Protein AF-0000000068548530 (afdb_homodimer)

Secondary structure (DSSP, 8-state):
-HHHHHHHHHHHHHHHHTTEE-S---GGGEEEEE--STTS-SEEEEE---TT-EETTT-TT-GGG-SS-TT--SS---TTS-TT---HHHHHHHHHHHHHHHHSS--/-HHHHHHHHHHHHHHHHTTEE-S---GGGEEEEE--STTS-SEEEEE---TT-EETTT-TT-GGG-SS-TT--SS---TTS-TT---HHHHHHHHHHHHHHHHS---

pLDDT: mean 76.36, std 19.26, range [35.62, 97.12]

Organism: Arachis hypogaea (NCBI:txid3818)

Structure (mmCIF, N/CA/C/O backbone):
data_AF-0000000068548530-model_v1
#
loop_
_entity.id
_entity.type
_entity.pdbx_description
1 polymer 'Protein kinase domain-containing protein'
#
loop_
_atom_site.group_PDB
_atom_site.id
_atom_site.type_symbol
_atom_site.label_atom_id
_atom_site.label_alt_id
_atom_site.label_comp_id
_atom_site.label_asym_id
_atom_site.label_entity_id
_atom_site.label_seq_id
_atom_site.pdbx_PDB_ins_code
_atom_site.Cartn_x
_atom_site.Cartn_y
_atom_site.Cartn_z
_atom_site.occupancy
_atom_site.B_iso_or_equiv
_atom_site.auth_seq_id
_atom_site.auth_comp_id
_atom_site.auth_asym_id
_atom_site.auth_atom_id
_atom_site.pdbx_PDB_model_num
ATOM 1 N N . MET A 1 1 ? 14.148 4.703 1.058 1 56.44 1 MET A N 1
ATOM 2 C CA . MET A 1 1 ? 12.766 4.523 0.609 1 56.44 1 MET A CA 1
ATOM 3 C C . MET A 1 1 ? 11.828 4.312 1.795 1 56.44 1 MET A C 1
ATOM 5 O O . MET A 1 1 ? 10.75 4.895 1.846 1 56.44 1 MET A O 1
ATOM 9 N N . SER A 1 2 ? 12.484 3.873 2.826 1 79.31 2 SER A N 1
ATOM 10 C CA . SER A 1 2 ? 11.703 3.467 3.986 1 79.31 2 SER A CA 1
ATOM 11 C C . SER A 1 2 ? 11.305 4.668 4.836 1 79.31 2 SER A C 1
ATOM 13 O O . SER A 1 2 ? 10.18 4.738 5.34 1 79.31 2 SER A O 1
ATOM 15 N N . ILE A 1 3 ? 12.141 5.812 4.555 1 85.75 3 ILE A N 1
ATOM 16 C CA . ILE A 1 3 ? 11.859 6.906 5.473 1 85.75 3 ILE A CA 1
ATOM 17 C C . ILE A 1 3 ? 10.641 7.688 4.984 1 85.75 3 ILE A C 1
ATOM 19 O O . ILE A 1 3 ? 9.797 8.102 5.785 1 85.75 3 ILE A O 1
ATOM 23 N N . TYR A 1 4 ? 10.539 7.855 3.686 1 89.25 4 TYR A N 1
ATOM 24 C CA . TYR A 1 4 ? 9.422 8.609 3.127 1 89.25 4 TYR A CA 1
ATOM 25 C C . TYR A 1 4 ? 8.109 7.863 3.34 1 89.25 4 TYR A C 1
ATOM 27 O O . TYR A 1 4 ? 7.094 8.477 3.689 1 89.25 4 TYR A O 1
ATOM 35 N N . THR A 1 5 ? 8.219 6.57 3.172 1 92.94 5 THR A N 1
ATOM 36 C CA . THR A 1 5 ? 7.012 5.781 3.4 1 92.94 5 THR A CA 1
ATOM 37 C C . THR A 1 5 ? 6.562 5.891 4.855 1 92.94 5 THR A C 1
ATOM 39 O O . THR A 1 5 ? 5.367 6.016 5.133 1 92.94 5 THR A O 1
ATOM 42 N N . ARG A 1 6 ? 7.512 5.887 5.707 1 92 6 ARG A N 1
ATOM 43 C CA . ARG A 1 6 ? 7.199 6.031 7.125 1 92 6 ARG A CA 1
ATOM 44 C C . ARG A 1 6 ? 6.531 7.375 7.402 1 92 6 ARG A C 1
ATOM 46 O O . ARG A 1 6 ? 5.566 7.445 8.164 1 92 6 ARG A O 1
ATOM 53 N N . MET A 1 7 ? 7.031 8.391 6.793 1 93.12 7 MET A N 1
ATOM 54 C CA . MET A 1 7 ? 6.477 9.727 7.016 1 93.12 7 MET A CA 1
ATOM 55 C C . MET A 1 7 ? 5.074 9.836 6.43 1 93.12 7 MET A C 1
ATOM 57 O O . MET A 1 7 ? 4.195 10.453 7.031 1 93.12 7 MET A O 1
ATOM 61 N N . ILE A 1 8 ? 4.883 9.234 5.289 1 94.44 8 ILE A N 1
ATOM 62 C CA . ILE A 1 8 ? 3.557 9.219 4.684 1 94.44 8 ILE A CA 1
ATOM 63 C C . ILE A 1 8 ? 2.578 8.492 5.602 1 94.44 8 ILE A C 1
ATOM 65 O O . ILE A 1 8 ? 1.479 8.984 5.863 1 94.44 8 ILE A O 1
ATOM 69 N N . VAL A 1 9 ? 2.961 7.34 6.09 1 93.25 9 VAL A N 1
ATOM 70 C CA . VAL A 1 9 ? 2.104 6.527 6.945 1 93.25 9 VAL A CA 1
ATOM 71 C C . VAL A 1 9 ? 1.765 7.297 8.219 1 93.25 9 VAL A C 1
ATOM 73 O O . VAL A 1 9 ? 0.62 7.277 8.68 1 93.25 9 VAL A O 1
ATOM 76 N N . LYS A 1 10 ? 2.699 7.988 8.766 1 92.62 10 LYS A N 1
ATOM 77 C CA . LYS A 1 10 ? 2.445 8.805 9.945 1 92.62 10 LYS A CA 1
ATOM 78 C C . LYS A 1 10 ? 1.415 9.891 9.656 1 92.62 10 LYS A C 1
ATOM 80 O O . LYS A 1 10 ? 0.516 10.141 10.461 1 92.62 10 LYS A O 1
ATOM 85 N N . GLY A 1 11 ? 1.581 10.57 8.492 1 93.44 11 GLY A N 1
ATOM 86 C CA . GLY A 1 11 ? 0.618 11.578 8.086 1 93.44 11 GLY A CA 1
ATOM 87 C C . GLY A 1 11 ? -0.781 11.023 7.887 1 93.44 11 GLY A C 1
ATOM 88 O O . GLY A 1 11 ? -1.756 11.609 8.367 1 93.44 11 GLY A O 1
ATOM 89 N N . LEU A 1 12 ? -0.855 9.914 7.211 1 93.5 12 LEU A N 1
ATOM 90 C CA . LEU A 1 12 ? -2.146 9.273 6.988 1 93.5 12 LEU A CA 1
ATOM 91 C C . LEU A 1 12 ? -2.785 8.859 8.312 1 93.5 12 LEU A C 1
ATOM 93 O O . LEU A 1 12 ? -3.988 9.047 8.508 1 93.5 12 LEU A O 1
ATOM 97 N N . SER A 1 13 ? -1.966 8.242 9.141 1 90.94 13 SER A N 1
ATOM 98 C CA . SER A 1 13 ? -2.475 7.832 10.445 1 90.94 13 SER A CA 1
ATOM 99 C C . SER A 1 13 ? -3.084 9.016 11.195 1 90.94 13 SER A C 1
ATOM 101 O O . SER A 1 13 ? -4.145 8.883 11.812 1 90.94 13 SER A O 1
ATOM 103 N N . HIS A 1 14 ? -2.441 10.109 11.125 1 92.62 14 HIS A N 1
ATOM 104 C CA . HIS A 1 14 ? -2.912 11.312 11.805 1 92.62 14 HIS A CA 1
ATOM 105 C C . HIS A 1 14 ? -4.289 11.734 11.297 1 92.62 14 HIS A C 1
ATOM 107 O O . HIS A 1 14 ? -5.199 11.969 12.086 1 92.62 14 HIS A O 1
ATOM 113 N N . ILE A 1 15 ? -4.469 11.773 9.984 1 92.81 15 ILE A N 1
ATOM 114 C CA . ILE A 1 15 ? -5.734 12.281 9.461 1 92.81 15 ILE A CA 1
ATOM 115 C C . ILE A 1 15 ? -6.82 11.219 9.617 1 92.81 15 ILE A C 1
ATOM 117 O O . ILE A 1 15 ? -7.984 11.539 9.867 1 92.81 15 ILE A O 1
ATOM 121 N N . HIS A 1 16 ? -6.504 9.969 9.516 1 89.38 16 HIS A N 1
ATOM 122 C CA . HIS A 1 16 ? -7.488 8.914 9.695 1 89.38 16 HIS A CA 1
ATOM 123 C C . HIS A 1 16 ? -7.988 8.867 11.133 1 89.38 16 HIS A C 1
ATOM 125 O O . HIS A 1 16 ? -9.164 8.586 11.383 1 89.38 16 HIS A O 1
ATOM 131 N N . ARG A 1 17 ? -7.082 9.117 12.055 1 88.69 17 ARG A N 1
ATOM 132 C CA . ARG A 1 17 ? -7.492 9.195 13.453 1 88.69 17 ARG A CA 1
ATOM 133 C C . ARG A 1 17 ? -8.5 10.32 13.664 1 88.69 17 ARG A C 1
ATOM 135 O O . ARG A 1 17 ? -9.32 10.258 14.586 1 88.69 17 ARG A O 1
ATOM 142 N N . LYS A 1 18 ? -8.422 11.25 12.805 1 90.44 18 LYS A N 1
ATOM 143 C CA . LYS A 1 18 ? -9.359 12.367 12.859 1 90.44 18 LYS A CA 1
ATOM 144 C C . LYS A 1 18 ? -10.578 12.102 11.984 1 90.44 18 LYS A C 1
ATOM 146 O O . LYS A 1 18 ? -11.367 13.016 11.719 1 90.44 18 LYS A O 1
ATOM 151 N N . GLU A 1 19 ? -10.578 10.891 11.391 1 88.19 19 GLU A N 1
ATOM 152 C CA . GLU A 1 19 ? -11.703 10.422 10.594 1 88.19 19 GLU A CA 1
ATOM 153 C C . GLU A 1 19 ? -11.805 11.18 9.273 1 88.19 19 GLU A C 1
ATOM 155 O O . GLU A 1 19 ? -12.906 11.531 8.836 1 88.19 19 GLU A O 1
ATOM 160 N N . ILE A 1 20 ? -10.719 11.492 8.82 1 90.31 20 ILE A N 1
ATOM 161 C CA . ILE A 1 20 ? -10.609 12.117 7.504 1 90.31 20 ILE A CA 1
ATOM 162 C C . ILE A 1 20 ? -9.945 11.156 6.523 1 90.31 20 ILE A C 1
ATOM 164 O O . ILE A 1 20 ? -8.852 10.656 6.785 1 90.31 20 ILE A O 1
ATOM 168 N N . ALA A 1 21 ? -10.609 10.836 5.504 1 89.94 21 ALA A N 1
ATOM 169 C CA . ALA A 1 21 ? -10.008 10.156 4.359 1 89.94 21 ALA A CA 1
ATOM 170 C C . ALA A 1 21 ? -9.523 11.164 3.32 1 89.94 21 ALA A C 1
ATOM 172 O O . ALA A 1 21 ? -10.273 12.055 2.912 1 89.94 21 ALA A O 1
ATOM 173 N N . HIS A 1 22 ? -8.344 11.07 2.916 1 92.06 22 HIS A N 1
ATOM 174 C CA . HIS A 1 22 ? -7.781 12.039 1.985 1 92.06 22 HIS A CA 1
ATOM 175 C C . HIS A 1 22 ? -8.453 11.945 0.62 1 92.06 22 HIS A C 1
ATOM 177 O O . HIS A 1 22 ? -8.883 12.961 0.063 1 92.06 22 HIS A O 1
ATOM 183 N N . CYS A 1 23 ? -8.43 10.695 -0.004 1 88.69 23 CYS A N 1
ATOM 184 C CA . CYS A 1 23 ? -9.172 10.328 -1.209 1 88.69 23 CYS A CA 1
ATOM 185 C C . CYS A 1 23 ? -8.43 10.797 -2.459 1 88.69 23 CYS A C 1
ATOM 187 O O . CYS A 1 23 ? -8.859 10.508 -3.578 1 88.69 23 CYS A O 1
ATOM 189 N N . ASP A 1 24 ? -7.34 11.422 -2.264 1 89.31 24 ASP A N 1
ATOM 190 C CA . ASP A 1 24 ? -6.555 11.844 -3.42 1 89.31 24 ASP A CA 1
ATOM 191 C C . ASP A 1 24 ? -5.059 11.766 -3.125 1 89.31 24 ASP A C 1
ATOM 193 O O . ASP A 1 24 ? -4.305 12.68 -3.467 1 89.31 24 ASP A O 1
ATOM 197 N N . LEU A 1 25 ? -4.562 10.797 -2.379 1 92.69 25 LEU A N 1
ATOM 198 C CA . LEU A 1 25 ? -3.154 10.586 -2.072 1 92.69 25 LEU A CA 1
ATOM 199 C C . LEU A 1 25 ? -2.387 10.156 -3.318 1 92.69 25 LEU A C 1
ATOM 201 O O . LEU A 1 25 ? -2.768 9.195 -3.992 1 92.69 25 LEU A O 1
ATOM 205 N N . LYS A 1 26 ? -1.406 10.844 -3.672 1 91.62 26 LYS A N 1
ATOM 206 C CA . LYS A 1 26 ? -0.516 10.633 -4.809 1 91.62 26 LYS A CA 1
ATOM 207 C C . LYS A 1 26 ? 0.802 11.375 -4.621 1 91.62 26 LYS A C 1
ATOM 209 O O . LYS A 1 26 ? 0.901 12.273 -3.783 1 91.62 26 LYS A O 1
ATOM 214 N N . PRO A 1 27 ? 1.826 10.961 -5.383 1 93 27 PRO A N 1
ATOM 215 C CA . PRO A 1 27 ? 3.135 11.594 -5.199 1 93 27 PRO A CA 1
ATOM 216 C C . PRO A 1 27 ? 3.08 13.117 -5.332 1 93 27 PRO A C 1
ATOM 218 O O . PRO A 1 27 ? 3.756 13.828 -4.586 1 93 27 PRO A O 1
ATOM 221 N N . GLU A 1 28 ? 2.227 13.617 -6.211 1 93.75 28 GLU A N 1
ATOM 222 C CA . GLU A 1 28 ? 2.123 15.055 -6.461 1 93.75 28 GLU A CA 1
ATOM 223 C C . GLU A 1 28 ? 1.597 15.789 -5.234 1 93.75 28 GLU A C 1
ATOM 225 O O . GLU A 1 28 ? 1.771 17 -5.113 1 93.75 28 GLU A O 1
ATOM 230 N N . ASN A 1 29 ? 0.929 15.133 -4.316 1 96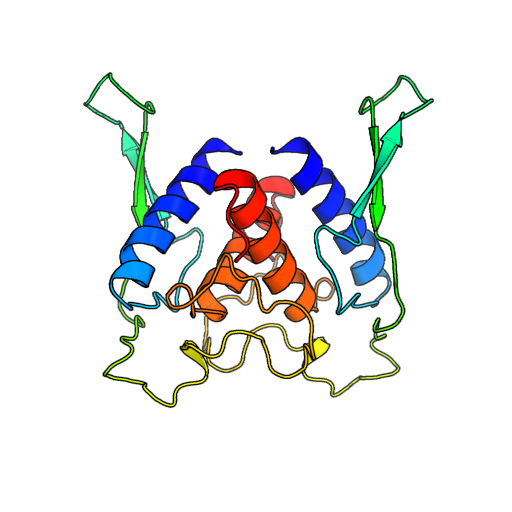.12 29 ASN A N 1
ATOM 231 C CA . ASN A 1 29 ? 0.332 15.742 -3.135 1 96.12 29 ASN A CA 1
ATOM 232 C C . ASN A 1 29 ? 1.166 15.477 -1.884 1 96.12 29 ASN A C 1
ATOM 234 O O . ASN A 1 29 ? 0.7 15.688 -0.764 1 96.12 29 ASN A O 1
ATOM 238 N N . ILE A 1 30 ? 2.346 14.953 -2.098 1 95.44 30 ILE A N 1
ATOM 239 C CA . ILE A 1 30 ? 3.312 14.75 -1.025 1 95.44 30 ILE A CA 1
ATOM 240 C C . ILE A 1 30 ? 4.441 15.773 -1.147 1 95.44 30 ILE A C 1
ATOM 242 O O . ILE A 1 30 ? 5.25 15.703 -2.078 1 95.44 30 ILE A O 1
ATOM 246 N N . LEU A 1 31 ? 4.59 16.688 -0.144 1 95.75 31 LEU A N 1
ATOM 247 C CA . LEU A 1 31 ? 5.57 17.766 -0.177 1 95.75 31 LEU A CA 1
ATOM 248 C C . LEU A 1 31 ? 6.688 17.516 0.831 1 95.75 31 LEU A C 1
ATOM 250 O O . LEU A 1 31 ? 6.422 17.156 1.984 1 95.75 31 LEU A O 1
ATOM 254 N N . LEU A 1 32 ? 7.879 17.688 0.386 1 92.69 32 LEU A N 1
ATOM 255 C CA . LEU A 1 32 ? 9.055 17.531 1.241 1 92.69 32 LEU A CA 1
ATOM 256 C C . LEU A 1 32 ? 9.711 18.891 1.505 1 92.69 32 LEU A C 1
ATOM 258 O O . LEU A 1 32 ? 9.969 19.656 0.57 1 92.69 32 LEU A O 1
ATOM 262 N N . PHE A 1 33 ? 9.945 19.156 2.809 1 92.44 33 PHE A N 1
ATOM 263 C CA . PHE A 1 33 ? 10.609 20.391 3.236 1 92.44 33 PHE A CA 1
ATOM 264 C C . PHE A 1 33 ? 11.828 20.078 4.094 1 92.44 33 PHE A C 1
ATOM 266 O O . PHE A 1 33 ? 11.844 19.078 4.812 1 92.44 33 PHE A O 1
ATOM 273 N N . PRO A 1 34 ? 12.898 20.969 3.934 1 87.5 34 PRO A N 1
ATOM 274 C CA . PRO A 1 34 ? 13.984 20.812 4.895 1 87.5 34 PRO A CA 1
ATOM 275 C C . PRO A 1 34 ? 13.531 20.984 6.344 1 87.5 34 PRO A C 1
ATOM 277 O O . PRO A 1 34 ? 12.617 21.766 6.613 1 87.5 34 PRO A O 1
ATOM 280 N N . SER A 1 35 ? 13.984 19.953 7.172 1 82.38 35 SER A N 1
ATOM 281 C CA . SER A 1 35 ? 13.641 20.109 8.586 1 82.38 35 SER A CA 1
ATOM 282 C C . SER A 1 35 ? 14.578 21.078 9.281 1 82.38 35 SER A C 1
ATOM 284 O O . SER A 1 35 ? 15.789 21.031 9.094 1 82.38 35 SER A O 1
ATOM 286 N N . LEU A 1 36 ? 14.07 22.109 9.82 1 70 36 LEU A N 1
ATOM 287 C CA . LEU A 1 36 ? 14.883 23.047 10.586 1 70 36 LEU A CA 1
ATOM 288 C C . LEU A 1 36 ? 15.25 22.469 11.945 1 70 36 LEU A C 1
ATOM 290 O O . LEU A 1 36 ? 16.219 22.906 12.57 1 70 36 LEU A O 1
ATOM 294 N N . ASP A 1 37 ? 14.438 21.562 12.336 1 63.47 37 ASP A N 1
ATOM 295 C CA . ASP A 1 37 ? 14.703 21 13.656 1 63.47 37 ASP A CA 1
ATOM 296 C C . ASP A 1 37 ? 15.578 19.75 13.562 1 63.47 37 ASP A C 1
ATOM 298 O O . ASP A 1 37 ? 15.422 18.953 12.641 1 63.47 37 ASP A O 1
ATOM 302 N N . LYS A 1 38 ? 16.812 19.922 14.023 1 57.88 38 LYS A N 1
ATOM 303 C CA . LYS A 1 38 ? 17.891 18.938 14.008 1 57.88 38 LYS A CA 1
ATOM 304 C C . LYS A 1 38 ? 17.406 17.562 14.453 1 57.88 38 LYS A C 1
ATOM 306 O O . LYS A 1 38 ? 18.156 16.594 14.406 1 57.88 38 LYS A O 1
ATOM 311 N N . GLU A 1 39 ? 16.328 17.453 15.211 1 54.03 39 GLU A N 1
ATOM 312 C CA . GLU A 1 39 ? 16.188 16.266 16.047 1 54.03 39 GLU A CA 1
ATOM 313 C C . GLU A 1 39 ? 15.812 15.047 15.219 1 54.03 39 GLU A C 1
ATOM 315 O O . GLU A 1 39 ? 15.992 13.906 15.656 1 54.03 39 GLU A O 1
ATOM 320 N N . SER A 1 40 ? 14.977 15.281 14.102 1 59.88 40 SER A N 1
ATOM 321 C CA . SER A 1 40 ? 14.586 14.023 13.492 1 59.88 40 SER A CA 1
ATOM 322 C C . SER A 1 40 ? 15.156 13.891 12.078 1 59.88 40 SER A C 1
ATOM 324 O O . SER A 1 40 ? 16.297 14.289 11.828 1 59.88 40 SER A O 1
ATOM 326 N N . ALA A 1 41 ? 14.297 13.812 11.156 1 65.12 41 ALA A N 1
ATOM 327 C CA . ALA A 1 41 ? 14.68 13.625 9.758 1 65.12 41 ALA A CA 1
ATOM 328 C C . ALA A 1 41 ? 15.094 14.953 9.117 1 65.12 41 ALA A C 1
ATOM 330 O O . ALA A 1 41 ? 14.617 16.016 9.516 1 65.12 41 ALA A O 1
ATOM 331 N N . ASN A 1 42 ? 16.031 14.961 8.312 1 82 42 ASN A N 1
ATOM 332 C CA . ASN A 1 42 ? 16.516 16.141 7.59 1 82 42 ASN A CA 1
ATOM 333 C C . ASN A 1 42 ? 15.406 16.766 6.75 1 82 42 ASN A C 1
ATOM 335 O O . ASN A 1 42 ? 15.578 17.859 6.207 1 82 42 ASN A O 1
ATOM 339 N N . TYR A 1 43 ? 14.258 16.031 6.773 1 87 43 TYR A N 1
ATOM 340 C CA . TYR A 1 43 ? 13.148 16.516 5.965 1 87 43 TYR A CA 1
ATOM 341 C C . TYR A 1 43 ? 11.836 16.422 6.723 1 87 43 TYR A C 1
ATOM 343 O O . TYR A 1 43 ? 11.703 15.602 7.637 1 87 43 TYR A O 1
ATOM 351 N N . GLN A 1 44 ? 10.961 17.359 6.473 1 90.56 44 GLN A N 1
ATOM 352 C CA . GLN A 1 44 ? 9.562 17.266 6.863 1 90.56 44 GLN A CA 1
ATOM 353 C C . GLN A 1 44 ? 8.672 16.969 5.66 1 90.56 44 GLN A C 1
ATOM 355 O O . GLN A 1 44 ? 8.875 17.5 4.574 1 90.56 44 GLN A O 1
ATOM 360 N N . LEU A 1 45 ? 7.738 16.047 5.852 1 93.75 45 LEU A N 1
ATOM 361 C CA . LEU A 1 45 ? 6.797 15.664 4.809 1 93.75 45 LEU A CA 1
ATOM 362 C C . LEU A 1 45 ? 5.383 16.141 5.148 1 93.75 45 LEU A C 1
AT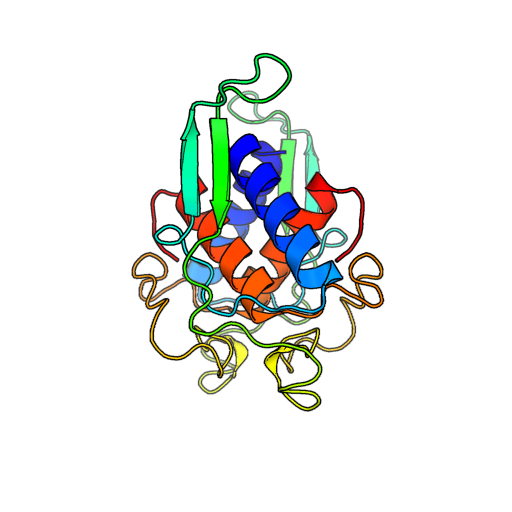OM 364 O O . LEU A 1 45 ? 4.926 15.969 6.281 1 93.75 45 LEU A O 1
ATOM 368 N N . LYS A 1 46 ? 4.742 16.859 4.152 1 95.75 46 LYS A N 1
ATOM 369 C CA . LYS A 1 46 ? 3.355 17.297 4.289 1 95.75 46 LYS A CA 1
ATOM 370 C C . LYS A 1 46 ? 2.482 16.688 3.188 1 95.75 46 LYS A C 1
ATOM 372 O O . LYS A 1 46 ? 2.891 16.641 2.025 1 95.75 46 LYS A O 1
ATOM 377 N N . ILE A 1 47 ? 1.35 16.156 3.588 1 97 47 ILE A N 1
ATOM 378 C CA . ILE A 1 47 ? 0.332 15.75 2.627 1 97 47 ILE A CA 1
ATOM 379 C C . ILE A 1 47 ? -0.55 16.938 2.268 1 97 47 ILE A C 1
ATOM 381 O O . ILE A 1 47 ? -1.12 17.594 3.148 1 97 47 ILE A O 1
ATOM 385 N N . ALA A 1 48 ? -0.549 17.172 0.994 1 97.12 48 ALA A N 1
ATOM 386 C CA . ALA A 1 48 ? -1.251 18.359 0.535 1 97.12 48 ALA A CA 1
ATOM 387 C C . ALA A 1 48 ? -2.482 18 -0.286 1 97.12 48 ALA A C 1
ATOM 389 O O . ALA A 1 48 ? -2.717 16.828 -0.574 1 97.12 48 ALA A O 1
ATOM 390 N N . ASP A 1 49 ? -3.416 19.031 -0.658 1 95.38 49 ASP A N 1
ATOM 391 C CA . ASP A 1 49 ? -4.605 18.953 -1.504 1 95.38 49 ASP A CA 1
ATOM 392 C C . ASP A 1 49 ? -5.668 18.047 -0.886 1 95.38 49 ASP A C 1
ATOM 394 O O . ASP A 1 49 ? -5.773 16.875 -1.243 1 95.38 49 ASP A O 1
ATOM 398 N N . PHE A 1 50 ? -6.418 18.609 -0.037 1 94.94 50 PHE A N 1
ATOM 399 C CA . PHE A 1 50 ? -7.5 17.891 0.632 1 94.94 50 PHE A CA 1
ATOM 400 C C . PHE A 1 50 ? -8.836 18.188 -0.042 1 94.94 50 PHE A C 1
ATOM 402 O O . PHE A 1 50 ? -9.891 18.062 0.585 1 94.94 50 PHE A O 1
ATOM 409 N N . GLY A 1 51 ? -8.719 18.578 -1.282 1 92.75 51 GLY A N 1
ATOM 410 C CA . GLY A 1 51 ? -9.898 18.969 -2.025 1 92.75 51 GLY A CA 1
ATOM 411 C C . GLY A 1 51 ? -10.945 17.875 -2.117 1 92.75 51 GLY A C 1
ATOM 412 O O . GLY A 1 51 ? -12.141 18.141 -2.182 1 92.75 51 GLY A O 1
ATOM 413 N N . LEU A 1 52 ? -10.617 16.625 -2.09 1 88.94 52 LEU A N 1
ATOM 414 C CA . LEU A 1 52 ? -11.531 15.5 -2.262 1 88.94 52 LEU A CA 1
ATOM 415 C C . LEU A 1 52 ? -11.711 14.742 -0.952 1 88.94 52 LEU A C 1
ATOM 417 O O . LEU A 1 52 ? -12.375 13.703 -0.918 1 88.94 52 LEU A O 1
ATOM 421 N N . SER A 1 53 ? -11.07 15.258 0.088 1 90.81 53 SER A N 1
ATOM 422 C CA . SER A 1 53 ? -11.133 14.555 1.363 1 90.81 53 SER A CA 1
ATOM 423 C C . SER A 1 53 ? -12.578 14.406 1.837 1 90.81 53 SER A C 1
ATOM 425 O O . SER A 1 53 ? -13.445 15.203 1.458 1 90.81 53 SER A O 1
ATOM 427 N N . LYS A 1 54 ? -12.789 13.305 2.568 1 86.38 54 LYS A N 1
ATOM 428 C CA . LYS A 1 54 ? -14.094 13.016 3.139 1 86.38 54 LYS A CA 1
ATOM 429 C C . LYS A 1 54 ? -14 12.742 4.637 1 86.38 54 LYS A C 1
ATOM 431 O O . LYS A 1 54 ? -13.023 12.156 5.105 1 86.38 54 LYS A O 1
ATOM 436 N N . THR A 1 55 ? -15.039 13.172 5.277 1 86.31 55 THR A N 1
ATOM 437 C CA . THR A 1 55 ? -15.133 12.859 6.699 1 86.31 55 THR A CA 1
ATOM 438 C C . THR A 1 55 ? -16.203 11.812 6.957 1 86.31 55 THR A C 1
ATOM 440 O O . THR A 1 55 ? -17.109 11.625 6.133 1 86.31 55 THR A O 1
ATOM 443 N N . LYS A 1 56 ? -16.047 11.078 7.992 1 79.69 56 LYS A N 1
ATOM 444 C CA . LYS A 1 56 ? -17.031 10.047 8.328 1 79.69 56 LYS A CA 1
ATOM 445 C C . LYS A 1 56 ? -18.422 10.633 8.461 1 79.69 56 LYS A C 1
ATOM 447 O O . LYS A 1 56 ? -19.422 9.969 8.141 1 79.69 56 LYS A O 1
ATOM 452 N N . ASN A 1 57 ? -18.516 11.828 8.969 1 75.12 57 ASN A N 1
ATOM 453 C CA . ASN A 1 57 ? -19.828 12.469 9.117 1 75.12 57 ASN A CA 1
ATOM 454 C C . ASN A 1 57 ? -20.453 12.789 7.758 1 75.12 57 ASN A C 1
ATOM 456 O O . ASN A 1 57 ? -21.672 12.75 7.613 1 75.12 57 ASN A O 1
ATOM 460 N N . GLU A 1 58 ? -19.641 13.125 6.879 1 71 58 GLU A N 1
ATOM 461 C CA . GLU A 1 58 ? -20.125 13.477 5.547 1 71 58 GLU A CA 1
ATOM 462 C C . GLU A 1 58 ? -20.531 12.234 4.754 1 71 58 GLU A C 1
ATOM 464 O O . GLU A 1 58 ? -21.406 12.297 3.887 1 71 58 GLU A O 1
ATOM 469 N N . GLU A 1 59 ? -19.906 11.188 4.836 1 61.75 59 GLU A N 1
ATOM 470 C CA . GLU A 1 59 ? -20.094 10.008 4 1 61.75 59 GLU A CA 1
ATOM 471 C C . GLU A 1 59 ? -20.188 8.742 4.844 1 61.75 59 GLU A C 1
ATOM 473 O O . GLU A 1 59 ? -19.359 7.844 4.723 1 61.75 59 GLU A O 1
ATOM 478 N N . ALA A 1 60 ? -21.078 8.852 5.797 1 55.59 60 ALA A N 1
ATOM 479 C CA . ALA A 1 60 ? -21.312 7.695 6.664 1 55.59 60 ALA A CA 1
ATOM 480 C C . ALA A 1 60 ? -21.375 6.406 5.855 1 55.59 60 ALA A C 1
ATOM 482 O O . ALA A 1 60 ? -20.922 5.355 6.309 1 55.59 60 ALA A O 1
ATOM 483 N N . ASP A 1 61 ? -22.156 6.48 4.938 1 51.28 61 ASP A N 1
ATOM 484 C CA . ASP A 1 61 ? -22.469 5.273 4.18 1 51.28 61 ASP A CA 1
ATOM 485 C C . ASP A 1 61 ? -21.406 4.98 3.135 1 51.28 61 ASP A C 1
ATOM 487 O O . ASP A 1 61 ? -21.562 4.082 2.305 1 51.28 61 ASP A O 1
ATOM 491 N N . VAL A 1 62 ? -20.391 5.871 3.061 1 52.22 62 VAL A N 1
ATOM 492 C CA . VAL A 1 62 ? -19.703 5.938 1.777 1 52.22 62 VAL A CA 1
ATOM 493 C C . VAL A 1 62 ? -18.562 4.93 1.755 1 52.22 62 VAL A C 1
ATOM 495 O O . VAL A 1 62 ? -17.969 4.637 2.793 1 52.22 62 VAL A O 1
ATOM 498 N N . GLU A 1 63 ? -18.578 4.102 0.694 1 58.34 63 GLU A N 1
ATOM 499 C CA . GLU A 1 63 ? -17.594 3.152 0.188 1 58.34 63 GLU A CA 1
ATOM 500 C C . GLU A 1 63 ? -16.172 3.596 0.53 1 58.34 63 GLU A C 1
ATOM 502 O O . GLU A 1 63 ? -15.273 2.764 0.678 1 58.34 63 GLU A O 1
ATOM 507 N N . VAL A 1 64 ? -16.094 4.84 1.056 1 59.03 64 VAL A N 1
ATOM 508 C CA . VAL A 1 64 ? -14.773 5.418 1.296 1 59.03 64 VAL A CA 1
ATOM 509 C C . VAL A 1 64 ? -14.164 4.816 2.561 1 59.03 64 VAL A C 1
ATOM 511 O O . VAL A 1 64 ? -12.945 4.668 2.662 1 59.03 64 VAL A O 1
ATOM 514 N N . TRP A 1 65 ? -15.094 4.422 3.451 1 62.12 65 TRP A N 1
ATOM 515 C CA . TRP A 1 65 ? -14.602 3.939 4.738 1 62.12 65 TRP A CA 1
ATOM 516 C C . TRP A 1 65 ? -14.75 2.426 4.848 1 62.12 65 TRP A C 1
ATOM 518 O O . TRP A 1 65 ? -14.445 1.839 5.891 1 62.12 65 TRP A O 1
ATOM 528 N N . LYS A 1 66 ? -15.234 1.938 3.771 1 61.62 66 LYS A N 1
ATOM 529 C CA . LYS A 1 66 ? -15.398 0.488 3.814 1 61.62 66 LYS A CA 1
ATOM 530 C C . LYS A 1 66 ? -14.047 -0.22 3.73 1 61.62 66 LYS A C 1
ATOM 532 O O . LYS A 1 66 ? -13.156 0.216 3 1 61.62 66 LYS A O 1
ATOM 537 N N . SER A 1 67 ? -13.734 -0.924 4.727 1 58.69 67 SER A N 1
ATOM 538 C CA . SER A 1 67 ? -12.445 -1.536 5.027 1 58.69 67 SER A CA 1
ATOM 539 C C . SER A 1 67 ? -11.828 -2.168 3.785 1 58.69 67 SER A C 1
ATOM 541 O O . SER A 1 67 ? -10.609 -2.109 3.592 1 58.69 67 SER A O 1
ATOM 543 N N . LYS A 1 68 ? -12.648 -3.15 3.342 1 56.34 68 LYS A N 1
ATOM 544 C CA . LYS A 1 68 ? -12.07 -3.949 2.268 1 56.34 68 LYS A CA 1
ATOM 545 C C . LYS A 1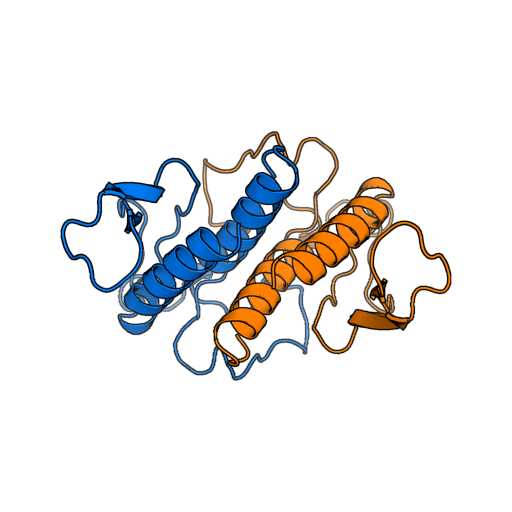 68 ? -12.812 -3.736 0.955 1 56.34 68 LYS A C 1
ATOM 547 O O . LYS A 1 68 ? -14.047 -3.668 0.939 1 56.34 68 LYS A O 1
ATOM 552 N N . PRO A 1 69 ? -11.883 -3.459 -0.103 1 55.84 69 PRO A N 1
ATOM 553 C CA . PRO A 1 69 ? -12.602 -3.539 -1.378 1 55.84 69 PRO A CA 1
ATOM 554 C C . PRO A 1 69 ? -13.406 -4.828 -1.521 1 55.84 69 PRO A C 1
ATOM 556 O O . PRO A 1 69 ? -13.031 -5.859 -0.96 1 55.84 69 PRO A O 1
ATOM 559 N N . ARG A 1 70 ? -14.805 -4.773 -1.615 1 47.59 70 ARG A N 1
ATOM 560 C CA . ARG A 1 70 ? -15.859 -5.781 -1.622 1 47.59 70 ARG A CA 1
ATOM 561 C C . ARG A 1 70 ? -15.289 -7.172 -1.878 1 47.59 70 ARG A C 1
ATOM 563 O O . ARG A 1 70 ? -15.805 -8.164 -1.364 1 47.59 70 ARG A O 1
ATOM 570 N N . ASP A 1 71 ? -14.625 -7.344 -2.824 1 44.91 71 ASP A N 1
ATOM 571 C CA . ASP A 1 71 ? -14.43 -8.75 -3.168 1 44.91 71 ASP A CA 1
ATOM 572 C C . ASP A 1 71 ? -13.461 -9.422 -2.195 1 44.91 71 ASP A C 1
ATOM 574 O O . ASP A 1 71 ? -13.016 -10.547 -2.436 1 44.91 71 ASP A O 1
ATOM 578 N N . THR A 1 72 ? -12.875 -8.672 -1.327 1 45.97 72 THR A N 1
ATOM 579 C CA . THR A 1 72 ? -11.938 -9.43 -0.503 1 45.97 72 THR A CA 1
ATOM 580 C C . THR A 1 72 ? -12.633 -9.992 0.732 1 45.97 72 THR A C 1
ATOM 582 O O . THR A 1 72 ? -13.25 -9.242 1.497 1 45.97 72 THR A O 1
ATOM 585 N N . SER A 1 73 ? -13.203 -11.203 0.69 1 41.84 73 SER A N 1
ATOM 586 C CA . SER A 1 73 ? -13.953 -11.867 1.75 1 41.84 73 SER A CA 1
ATOM 587 C C . SER A 1 73 ? -13.43 -11.484 3.127 1 41.84 73 SER A C 1
ATOM 589 O O . SER A 1 73 ? -14.18 -11 3.975 1 41.84 73 SER A O 1
ATOM 591 N N . SER A 1 74 ? -12.859 -12.578 3.953 1 39.5 74 SER A N 1
ATOM 592 C CA . SER A 1 74 ? -12.719 -12.766 5.395 1 39.5 74 SER A CA 1
ATOM 593 C C . SER A 1 74 ? -11.516 -11.992 5.938 1 39.5 74 SER A C 1
ATOM 595 O O . SER A 1 74 ? -11.266 -12 7.141 1 39.5 74 SER A O 1
ATOM 597 N N . TYR A 1 75 ? -10.578 -11.891 5.078 1 35.62 75 TYR A N 1
ATOM 598 C CA . TYR A 1 75 ? -9.32 -11.852 5.812 1 35.62 75 TYR A CA 1
ATOM 599 C C . TYR A 1 75 ? -9.195 -10.57 6.625 1 35.62 75 TYR A C 1
ATOM 601 O O . TYR A 1 75 ? -8.734 -10.594 7.77 1 35.62 75 TYR A O 1
ATOM 609 N N . PHE A 1 76 ? -9.055 -9.422 5.93 1 41.25 76 PHE A N 1
ATOM 610 C CA . PHE A 1 76 ? -8.203 -8.477 6.641 1 41.25 76 PHE A CA 1
ATOM 611 C C . PHE A 1 76 ? -9 -7.691 7.668 1 41.25 76 PHE A C 1
ATOM 613 O O . PHE A 1 76 ? -9.641 -6.695 7.332 1 41.25 76 PHE A O 1
ATOM 620 N N . SER A 1 77 ? -9.75 -8.375 8.383 1 39.69 77 SER A N 1
ATOM 621 C CA . SER A 1 77 ? -10.086 -7.594 9.57 1 39.69 77 SER A CA 1
ATOM 622 C C . SER A 1 77 ? -8.836 -7.066 10.258 1 39.69 77 SER A C 1
ATOM 624 O O . SER A 1 77 ? -8.172 -7.797 11 1 39.69 77 SER A O 1
ATOM 626 N N . SER A 1 78 ? -7.902 -6.625 9.469 1 39.31 78 SER A N 1
ATOM 627 C CA . SER A 1 78 ? -6.707 -6.238 10.219 1 39.31 78 SER A CA 1
ATOM 628 C C . SER A 1 78 ? -7.066 -5.422 11.453 1 39.31 78 SER A C 1
ATOM 630 O O . SER A 1 78 ? -7.812 -4.445 11.359 1 39.31 78 SER A O 1
ATOM 632 N N . GLU A 1 79 ? -7.137 -6.004 12.5 1 38.38 79 GLU A N 1
ATOM 633 C CA . GLU A 1 79 ? -7.207 -5.344 13.797 1 38.38 79 GLU A CA 1
ATOM 634 C C . GLU A 1 79 ? -6.379 -4.062 13.812 1 38.38 79 GLU A C 1
ATOM 636 O O . GLU A 1 79 ? -6.629 -3.162 14.617 1 38.38 79 GLU A O 1
ATOM 641 N N . ALA A 1 80 ? -5.168 -4.227 13.266 1 35.78 80 ALA A N 1
ATOM 642 C CA . ALA A 1 80 ? -4.434 -2.967 13.359 1 35.78 80 ALA A CA 1
ATOM 643 C C . ALA A 1 80 ? -5.301 -1.79 12.922 1 35.78 80 ALA A C 1
ATOM 645 O O . ALA A 1 80 ? -5.02 -0.64 13.266 1 35.78 80 ALA A O 1
ATOM 646 N N . PHE A 1 81 ? -5.941 -2 11.695 1 39.31 81 PHE A N 1
ATOM 647 C CA . PHE A 1 81 ? -6.988 -1.025 11.43 1 39.31 81 PHE A CA 1
ATOM 648 C C . PHE A 1 81 ? -8.203 -1.274 12.312 1 39.31 81 PHE A C 1
ATOM 650 O O . PHE A 1 81 ? -9.055 -2.107 12 1 39.31 81 PHE A O 1
ATOM 657 N N . SER A 1 82 ? -7.941 -1.739 13.297 1 40.41 82 SER A N 1
ATOM 658 C CA . SER A 1 82 ? -9.102 -1.618 14.18 1 40.41 82 SER A CA 1
ATOM 659 C C . SER A 1 82 ? -10.07 -0.556 13.672 1 40.41 82 SER A C 1
ATOM 661 O O . SER A 1 82 ? -9.805 0.107 12.672 1 40.41 82 SER A O 1
ATOM 663 N N . SER A 1 83 ? -10.68 0.169 14.648 1 42.59 83 SER A N 1
ATOM 664 C CA . SER A 1 83 ? -11.82 1.075 14.57 1 42.59 83 SER A CA 1
ATOM 665 C C . SER A 1 83 ? -11.562 2.197 13.57 1 42.59 83 SER A C 1
ATOM 667 O O . SER A 1 83 ? -12.508 2.771 13.016 1 42.59 83 SER A O 1
ATOM 669 N N . HIS A 1 84 ? -10.148 2.734 13.266 1 46.56 84 HIS A N 1
ATOM 670 C CA . HIS A 1 84 ? -10.078 4.098 12.742 1 46.56 84 HIS A CA 1
ATOM 671 C C . HIS A 1 84 ? -9.398 4.129 11.375 1 46.56 84 HIS A C 1
ATOM 673 O O . HIS A 1 84 ? -9.297 5.191 10.758 1 46.56 84 HIS A O 1
ATOM 679 N N . ILE A 1 85 ? -8.68 3.219 10.898 1 52 85 ILE A N 1
ATOM 680 C CA . ILE A 1 85 ? -8.109 3.535 9.594 1 52 85 ILE A CA 1
ATOM 681 C C . ILE A 1 85 ? -8.969 2.924 8.492 1 52 85 ILE A C 1
ATOM 683 O O . ILE A 1 85 ? -8.648 1.853 7.969 1 52 85 ILE A O 1
ATOM 687 N N . ASP A 1 86 ? -10.125 3.309 8.398 1 65.44 86 ASP A N 1
ATOM 688 C CA . ASP A 1 86 ? -11.086 2.879 7.387 1 65.44 86 ASP A CA 1
ATOM 689 C C . ASP A 1 86 ? -11.07 3.818 6.184 1 65.44 86 ASP A C 1
ATOM 691 O O . ASP A 1 86 ? -11.523 4.957 6.273 1 65.44 86 ASP A O 1
ATOM 695 N N . ALA A 1 87 ? -9.859 3.82 5.406 1 81.94 87 ALA A N 1
ATOM 696 C CA . ALA A 1 87 ? -9.852 4.566 4.152 1 81.94 87 ALA A CA 1
ATOM 697 C C . ALA A 1 87 ? -9.18 3.764 3.039 1 81.94 87 ALA A C 1
ATOM 699 O O . ALA A 1 87 ? -8 3.973 2.74 1 81.94 87 ALA A O 1
ATOM 700 N N . PRO A 1 88 ? -9.984 2.836 2.521 1 82.88 88 PRO A N 1
ATOM 701 C CA . PRO A 1 88 ? -9.375 1.912 1.562 1 82.88 88 PRO A CA 1
ATOM 702 C C . PRO A 1 88 ? -8.727 2.629 0.377 1 82.88 88 PRO A C 1
ATOM 704 O O . PRO A 1 88 ? -7.715 2.17 -0.149 1 82.88 88 PRO A O 1
ATOM 707 N N . ILE A 1 89 ? -9.281 3.676 0.042 1 84.56 89 ILE A N 1
ATOM 708 C CA . ILE A 1 89 ? -8.75 4.414 -1.099 1 84.56 89 ILE A CA 1
ATOM 709 C C . ILE A 1 89 ? -7.367 4.961 -0.76 1 84.56 89 ILE A C 1
ATOM 711 O O . ILE A 1 89 ? -6.453 4.914 -1.588 1 84.56 89 ILE A O 1
ATOM 715 N N . ASP A 1 90 ? -7.18 5.43 0.469 1 90.25 90 ASP A N 1
ATOM 716 C CA . ASP A 1 90 ? -5.887 5.945 0.902 1 90.25 90 ASP A CA 1
ATOM 717 C C . ASP A 1 90 ? -4.855 4.82 0.999 1 90.25 90 ASP A C 1
ATOM 719 O O . ASP A 1 90 ? -3.689 5.008 0.643 1 90.25 90 ASP A O 1
ATOM 723 N N . ILE A 1 91 ? -5.297 3.736 1.43 1 89.12 91 ILE A N 1
ATOM 724 C CA . ILE A 1 91 ? -4.395 2.604 1.612 1 89.12 91 ILE A CA 1
ATOM 725 C C . ILE A 1 91 ? -3.994 2.041 0.251 1 89.12 91 ILE A C 1
ATOM 727 O O . ILE A 1 91 ? -2.832 1.687 0.038 1 89.12 91 ILE A O 1
ATOM 731 N N . TRP A 1 92 ? -4.926 1.959 -0.623 1 87.88 92 TRP A N 1
ATOM 732 C CA . TRP A 1 92 ? -4.617 1.563 -1.992 1 87.88 92 TRP A CA 1
ATOM 733 C C . TRP A 1 92 ? -3.611 2.523 -2.623 1 87.88 92 TRP A C 1
ATOM 735 O O . TRP A 1 92 ? -2.611 2.092 -3.201 1 87.88 92 TRP A O 1
ATOM 745 N N . ALA A 1 93 ? -3.854 3.764 -2.459 1 89.56 93 ALA A N 1
ATOM 746 C CA . ALA A 1 93 ? -2.955 4.781 -2.992 1 89.56 93 ALA A CA 1
ATOM 747 C C . ALA A 1 93 ? -1.554 4.641 -2.404 1 89.56 93 ALA A C 1
ATOM 749 O O . ALA A 1 93 ? -0.557 4.812 -3.111 1 89.56 93 ALA A O 1
ATOM 750 N N . LEU A 1 94 ? -1.444 4.367 -1.132 1 91.56 94 LEU A N 1
ATOM 751 C CA . LEU A 1 94 ? -0.152 4.117 -0.504 1 91.56 94 LEU A CA 1
ATOM 752 C C . LEU A 1 94 ? 0.578 2.973 -1.199 1 91.56 94 LEU A C 1
ATOM 754 O O . LEU A 1 94 ? 1.773 3.074 -1.484 1 91.56 94 LEU A O 1
ATOM 758 N N . GLY A 1 95 ? -0.177 1.871 -1.441 1 91.81 95 GLY A N 1
ATOM 759 C CA . GLY A 1 95 ? 0.412 0.774 -2.193 1 91.81 95 GLY A CA 1
ATOM 760 C C . GLY A 1 95 ? 0.97 1.203 -3.537 1 91.81 95 GLY A C 1
ATOM 761 O O . GLY A 1 95 ? 2.084 0.824 -3.902 1 91.81 95 GLY A O 1
ATOM 762 N N . CYS A 1 96 ? 0.248 2.016 -4.188 1 89.56 96 CYS A N 1
ATOM 763 C CA . CYS A 1 96 ? 0.681 2.518 -5.484 1 89.56 96 CYS A CA 1
ATOM 764 C C . CYS A 1 96 ? 1.954 3.344 -5.355 1 89.56 96 CYS A C 1
ATOM 766 O O . CYS A 1 96 ? 2.881 3.193 -6.152 1 89.56 96 CYS A O 1
ATOM 768 N N . ILE A 1 97 ? 1.996 4.188 -4.426 1 91.56 97 ILE A N 1
ATOM 769 C CA . ILE A 1 97 ? 3.141 5.066 -4.219 1 91.56 97 ILE A CA 1
ATOM 770 C C . ILE A 1 97 ? 4.379 4.238 -3.893 1 91.56 97 ILE A C 1
ATOM 772 O O . ILE A 1 97 ? 5.469 4.508 -4.406 1 91.56 97 ILE A O 1
ATOM 776 N N . VAL A 1 98 ? 4.23 3.264 -3.082 1 91.94 98 VAL A N 1
ATOM 777 C CA . VAL A 1 98 ? 5.332 2.387 -2.697 1 91.94 98 VAL A CA 1
ATOM 778 C C . VAL A 1 98 ? 5.883 1.674 -3.93 1 91.94 98 VAL A C 1
ATOM 780 O O . VAL A 1 98 ? 7.098 1.603 -4.125 1 91.94 98 VAL A O 1
ATOM 783 N N . ILE A 1 99 ? 5.043 1.191 -4.766 1 89.75 99 ILE A N 1
ATOM 784 C CA . ILE A 1 99 ? 5.461 0.519 -5.992 1 89.75 99 ILE A CA 1
ATOM 785 C C . ILE A 1 99 ? 6.23 1.493 -6.879 1 89.75 99 ILE A C 1
ATOM 787 O O . ILE A 1 99 ? 7.289 1.153 -7.41 1 89.75 99 ILE A O 1
ATOM 791 N N . GLU A 1 100 ? 5.719 2.652 -6.973 1 88.12 100 GLU A N 1
ATOM 792 C CA . GLU A 1 100 ? 6.367 3.664 -7.805 1 88.12 100 GLU A CA 1
ATOM 793 C C . GLU A 1 100 ? 7.754 4.012 -7.27 1 88.12 100 GLU A C 1
ATOM 795 O O . GLU A 1 100 ? 8.711 4.141 -8.039 1 88.12 100 GLU A O 1
ATOM 800 N N . MET A 1 101 ? 7.816 4.137 -6.004 1 89 101 MET A N 1
ATOM 801 C CA . MET A 1 101 ? 9.094 4.473 -5.375 1 89 101 MET A CA 1
ATOM 802 C C . MET A 1 101 ? 10.109 3.359 -5.59 1 89 101 MET A C 1
ATOM 804 O O . MET A 1 101 ? 11.305 3.629 -5.742 1 89 101 MET A O 1
ATOM 808 N N . LEU A 1 102 ? 9.656 2.148 -5.668 1 87.44 102 LEU A N 1
ATOM 809 C CA . LEU A 1 102 ? 10.562 1.008 -5.723 1 87.44 102 LEU A CA 1
ATOM 810 C C . LEU A 1 102 ? 10.914 0.658 -7.168 1 87.44 102 LEU A C 1
ATOM 812 O O . LEU A 1 102 ? 11.984 0.119 -7.438 1 87.44 102 LEU A O 1
ATOM 816 N N . THR A 1 103 ? 10.016 0.931 -8.055 1 84.31 103 THR A N 1
ATOM 817 C CA . THR A 1 103 ? 10.203 0.461 -9.422 1 84.31 103 THR A CA 1
ATOM 818 C C . THR A 1 103 ? 10.516 1.626 -10.359 1 84.31 103 THR A C 1
ATOM 820 O O . THR A 1 103 ? 11.008 1.424 -11.469 1 84.31 103 THR A O 1
ATOM 823 N N . GLY A 1 104 ? 10.164 2.869 -9.883 1 80.44 104 GLY A N 1
ATOM 824 C CA . GLY A 1 104 ? 10.273 4.02 -10.766 1 80.44 104 GLY A CA 1
ATOM 825 C C . GLY A 1 104 ? 9.125 4.125 -11.758 1 80.44 104 GLY A C 1
ATOM 826 O O . GLY A 1 104 ? 9.086 5.043 -12.578 1 80.44 104 GLY A O 1
ATOM 827 N N . LEU A 1 105 ? 8.227 3.068 -11.602 1 71.25 105 LEU A N 1
ATOM 828 C CA . LEU A 1 105 ? 7.094 3.027 -12.516 1 71.25 105 LEU A CA 1
ATOM 829 C C . LEU A 1 105 ? 5.797 3.375 -11.789 1 71.25 105 LEU A C 1
ATOM 831 O O . LEU A 1 105 ? 5.586 2.947 -10.656 1 71.25 105 LEU A O 1
ATOM 835 N N . SER A 1 106 ? 5.098 4.379 -12.375 1 61.69 106 SER A N 1
ATOM 836 C CA . SER A 1 106 ? 3.795 4.68 -11.789 1 61.69 106 SER A CA 1
ATOM 837 C C . SER A 1 106 ? 2.873 3.467 -11.844 1 61.69 106 SER A C 1
ATOM 839 O O . SER A 1 106 ? 2.887 2.715 -12.82 1 61.69 106 SER A O 1
ATOM 841 N N . ALA A 1 107 ? 2.174 3.242 -10.844 1 55.25 107 ALA A N 1
ATOM 842 C CA . ALA A 1 107 ? 1.238 2.121 -10.781 1 55.25 107 ALA A CA 1
ATOM 843 C C . ALA A 1 107 ? 0.023 2.369 -11.664 1 55.25 107 ALA A C 1
ATOM 845 O O . ALA A 1 107 ? -0.349 3.518 -11.914 1 55.25 107 ALA A O 1
ATOM 846 N N . MET B 1 1 ? 13.281 -2.654 6.176 1 55.34 1 MET B N 1
ATOM 847 C CA . MET B 1 1 ? 11.859 -2.723 5.828 1 55.34 1 MET B CA 1
ATOM 848 C C . MET B 1 1 ? 11.664 -2.609 4.32 1 55.34 1 MET B C 1
ATOM 850 O O . MET B 1 1 ? 10.875 -3.354 3.734 1 55.34 1 MET B O 1
ATOM 854 N N . SER B 1 2 ? 12.688 -2.045 3.76 1 78.94 2 SER B N 1
ATOM 855 C CA . SER B 1 2 ? 12.586 -1.713 2.344 1 78.94 2 SER B CA 1
ATOM 856 C C . SER B 1 2 ? 12.867 -2.93 1.469 1 78.94 2 SER B C 1
ATOM 858 O O . SER B 1 2 ? 12.203 -3.145 0.457 1 78.94 2 SER B O 1
ATOM 860 N N . ILE B 1 3 ? 13.578 -3.951 2.201 1 85.56 3 ILE B N 1
ATOM 861 C CA . ILE B 1 3 ? 13.984 -5.043 1.32 1 85.56 3 ILE B CA 1
ATOM 862 C C . ILE B 1 3 ? 12.812 -6.008 1.127 1 85.56 3 ILE B C 1
ATOM 864 O O . ILE B 1 3 ? 12.594 -6.508 0.022 1 85.56 3 ILE B O 1
ATOM 868 N N . TYR B 1 4 ? 12.078 -6.25 2.182 1 89.44 4 TYR B N 1
ATOM 869 C CA . TYR B 1 4 ? 10.961 -7.18 2.098 1 89.44 4 TYR B CA 1
ATOM 870 C C . TYR B 1 4 ? 9.867 -6.629 1.192 1 89.44 4 TYR B C 1
ATOM 872 O O . TYR B 1 4 ? 9.281 -7.363 0.39 1 89.44 4 TYR B O 1
ATOM 880 N N . THR B 1 5 ? 9.688 -5.316 1.333 1 92.88 5 THR B N 1
ATOM 881 C CA . THR B 1 5 ? 8.68 -4.703 0.471 1 92.88 5 THR B CA 1
ATOM 882 C C . THR B 1 5 ? 9.086 -4.82 -0.996 1 92.88 5 THR B C 1
ATOM 884 O O . THR B 1 5 ? 8.25 -5.113 -1.854 1 92.88 5 THR B O 1
ATOM 887 N N . ARG B 1 6 ? 10.32 -4.648 -1.216 1 91.88 6 ARG B N 1
ATOM 888 C CA . ARG B 1 6 ? 10.828 -4.777 -2.578 1 91.88 6 ARG B CA 1
ATOM 889 C C . ARG B 1 6 ? 10.609 -6.191 -3.107 1 91.88 6 ARG B C 1
ATOM 891 O O . ARG B 1 6 ? 10.219 -6.379 -4.262 1 91.88 6 ARG B O 1
ATOM 898 N N . MET B 1 7 ? 10.859 -7.148 -2.287 1 93.25 7 MET B N 1
ATOM 899 C CA . MET B 1 7 ? 10.711 -8.539 -2.707 1 93.25 7 MET B CA 1
ATOM 900 C C . MET B 1 7 ? 9.242 -8.875 -2.949 1 93.25 7 MET B C 1
ATOM 902 O O . MET B 1 7 ? 8.914 -9.594 -3.895 1 93.25 7 MET B O 1
ATOM 906 N N . ILE B 1 8 ? 8.391 -8.352 -2.107 1 94.44 8 ILE B N 1
ATOM 907 C CA . ILE B 1 8 ? 6.957 -8.562 -2.293 1 94.44 8 ILE B CA 1
ATOM 908 C C . ILE B 1 8 ? 6.516 -7.953 -3.621 1 94.44 8 ILE B C 1
ATOM 910 O O . ILE B 1 8 ? 5.805 -8.594 -4.402 1 94.44 8 ILE B O 1
ATOM 914 N N . VAL B 1 9 ? 6.938 -6.73 -3.891 1 93.06 9 VAL B N 1
ATOM 915 C CA . VAL B 1 9 ? 6.555 -6.016 -5.105 1 93.06 9 VAL B CA 1
ATOM 916 C C . VAL B 1 9 ? 7.055 -6.777 -6.332 1 93.06 9 VAL B C 1
ATOM 918 O O . VAL B 1 9 ? 6.336 -6.906 -7.324 1 93.06 9 VAL B O 1
ATOM 921 N N . LYS B 1 10 ? 8.211 -7.312 -6.27 1 92.62 10 LYS B N 1
ATOM 922 C CA . LYS B 1 10 ? 8.742 -8.109 -7.371 1 92.62 10 LYS B CA 1
ATOM 923 C C . LYS B 1 10 ? 7.883 -9.344 -7.617 1 92.62 10 LYS B C 1
ATOM 925 O O . LYS B 1 10 ? 7.594 -9.688 -8.766 1 92.62 10 LYS B O 1
ATOM 930 N N . GLY B 1 11 ? 7.512 -10.039 -6.52 1 93.5 11 GLY B N 1
ATOM 931 C CA . GLY B 1 11 ? 6.637 -11.195 -6.641 1 93.5 11 GLY B CA 1
ATOM 932 C C . GLY B 1 11 ? 5.281 -10.859 -7.234 1 93.5 11 GLY B C 1
ATOM 933 O O . GLY B 1 11 ? 4.805 -11.555 -8.133 1 93.5 11 GLY B O 1
ATOM 934 N N . LEU B 1 12 ? 4.707 -9.789 -6.742 1 93.5 12 LEU B N 1
ATOM 935 C CA . LEU B 1 12 ? 3.414 -9.359 -7.258 1 93.5 12 LEU B CA 1
ATOM 936 C C . LEU B 1 12 ? 3.514 -8.992 -8.734 1 93.5 12 LEU B C 1
ATOM 938 O O . LEU B 1 12 ? 2.635 -9.336 -9.531 1 93.5 12 LEU B O 1
ATOM 942 N N . SER B 1 13 ? 4.559 -8.227 -9.031 1 90.81 13 SER B N 1
ATOM 943 C CA . SER B 1 13 ? 4.766 -7.848 -10.422 1 90.81 13 SER B CA 1
ATOM 944 C C . SER B 1 13 ? 4.82 -9.07 -11.328 1 90.81 13 SER B C 1
ATOM 946 O O . SER B 1 13 ? 4.238 -9.078 -12.414 1 90.81 13 SER B O 1
ATOM 948 N N . HIS B 1 14 ? 5.465 -10.07 -10.891 1 92.69 14 HIS B N 1
ATOM 949 C CA . HIS B 1 14 ? 5.602 -11.297 -11.656 1 92.69 14 HIS B CA 1
ATOM 950 C C . HIS B 1 14 ? 4.242 -11.93 -11.93 1 92.69 14 HIS B C 1
ATOM 952 O O . HIS B 1 14 ? 3.926 -12.266 -13.078 1 92.69 14 HIS B O 1
ATOM 958 N N . ILE B 1 15 ? 3.416 -12.062 -10.914 1 93 15 ILE B N 1
ATOM 959 C CA . ILE B 1 15 ? 2.152 -12.766 -11.117 1 93 15 ILE B CA 1
ATOM 960 C C . ILE B 1 15 ? 1.176 -11.867 -11.867 1 93 15 ILE B C 1
ATOM 962 O O . ILE B 1 15 ? 0.376 -12.344 -12.68 1 93 15 ILE B O 1
ATOM 966 N N . HIS B 1 16 ? 1.206 -10.57 -11.664 1 89.56 16 HIS B N 1
ATOM 967 C CA . HIS B 1 16 ? 0.324 -9.664 -12.383 1 89.56 16 HIS B CA 1
ATOM 968 C C . HIS B 1 16 ? 0.66 -9.633 -13.867 1 89.56 16 HIS B C 1
ATOM 970 O O . HIS B 1 16 ? -0.235 -9.516 -14.711 1 89.56 16 HIS B O 1
ATOM 976 N N . ARG B 1 17 ? 1.937 -9.742 -14.156 1 88.81 17 ARG B N 1
ATOM 977 C CA . ARG B 1 17 ? 2.344 -9.82 -15.555 1 88.81 17 ARG B CA 1
ATOM 978 C C . ARG B 1 17 ? 1.771 -11.07 -16.219 1 88.81 17 ARG B C 1
ATOM 980 O O . ARG B 1 17 ? 1.571 -11.086 -17.438 1 88.81 17 ARG B O 1
ATOM 987 N N . LYS B 1 18 ? 1.514 -12.008 -15.438 1 90.56 18 LYS B N 1
ATOM 988 C CA . LYS B 1 18 ? 0.917 -13.242 -15.938 1 90.56 18 LYS B CA 1
ATOM 989 C C . LYS B 1 18 ? -0.605 -13.195 -15.844 1 90.56 18 LYS B C 1
ATOM 991 O O . LYS B 1 18 ? -1.275 -14.219 -16 1 90.56 18 LYS B O 1
ATOM 996 N N . GLU B 1 19 ? -1.089 -12.016 -15.391 1 88.38 19 GLU B N 1
ATOM 997 C CA . GLU B 1 19 ? -2.523 -11.75 -15.328 1 88.38 19 GLU B CA 1
ATOM 998 C C . GLU B 1 19 ? -3.189 -12.57 -14.234 1 88.38 19 GLU B C 1
ATOM 1000 O O . GLU B 1 19 ? -4.289 -13.094 -14.422 1 88.38 19 GLU B O 1
ATOM 1005 N N . ILE B 1 20 ? -2.486 -12.734 -13.242 1 90.5 20 ILE B N 1
ATOM 1006 C CA . ILE B 1 20 ? -3.002 -13.383 -12.047 1 90.5 20 ILE B CA 1
ATOM 1007 C C . ILE B 1 20 ? -3.1 -12.375 -10.906 1 90.5 20 ILE B C 1
ATOM 1009 O O . ILE B 1 20 ? -2.115 -11.711 -10.57 1 90.5 20 ILE B O 1
ATOM 1013 N N . ALA B 1 21 ? -4.238 -12.188 -10.406 1 89.88 21 ALA B N 1
ATOM 1014 C CA . ALA B 1 21 ? -4.438 -11.477 -9.148 1 89.88 21 ALA B CA 1
ATOM 1015 C C . ALA B 1 21 ? -4.438 -12.438 -7.965 1 89.88 21 ALA B C 1
ATOM 1017 O O . ALA B 1 21 ? -5.152 -13.445 -7.98 1 89.88 21 ALA B O 1
ATOM 1018 N N . HIS B 1 22 ? -3.682 -12.188 -6.992 1 92 22 HIS B N 1
ATOM 1019 C CA . HIS B 1 22 ? -3.57 -13.109 -5.863 1 92 22 HIS B CA 1
ATOM 1020 C C . HIS B 1 22 ? -4.867 -13.164 -5.066 1 92 22 HIS B C 1
ATOM 1022 O O . HIS B 1 22 ? -5.375 -14.25 -4.77 1 92 22 HIS B O 1
ATOM 1028 N N . CYS B 1 23 ? -5.363 -11.938 -4.562 1 88.5 23 CYS B N 1
ATOM 1029 C CA . CYS B 1 23 ? -6.668 -11.734 -3.945 1 88.5 23 CYS B CA 1
ATOM 1030 C C . CYS B 1 23 ? -6.645 -12.133 -2.475 1 88.5 23 CYS B C 1
ATOM 1032 O O . CYS B 1 23 ? -7.629 -11.945 -1.76 1 88.5 23 CYS B O 1
ATOM 1034 N N . ASP B 1 24 ? -5.531 -12.594 -2.041 1 89.44 24 ASP B N 1
ATOM 1035 C CA . ASP B 1 24 ? -5.422 -12.938 -0.626 1 89.44 24 ASP B CA 1
ATOM 1036 C C . ASP B 1 24 ? -4.027 -12.633 -0.092 1 89.44 24 ASP B C 1
ATOM 1038 O O . ASP B 1 24 ? -3.449 -13.43 0.647 1 89.44 24 ASP B O 1
ATOM 1042 N N . LEU B 1 25 ? -3.336 -11.594 -0.517 1 92.62 25 LEU B N 1
ATOM 1043 C CA . LEU B 1 25 ? -2.025 -11.164 -0.041 1 92.62 25 LEU B CA 1
ATOM 1044 C C . LEU B 1 25 ? -2.102 -10.68 1.405 1 92.62 25 LEU B C 1
ATOM 1046 O O . LEU B 1 25 ? -2.92 -9.82 1.736 1 92.62 25 LEU B O 1
ATOM 1050 N N . LYS B 1 26 ? -1.388 -11.242 2.256 1 91.38 26 LYS B N 1
ATOM 1051 C CA . LYS B 1 26 ? -1.273 -10.945 3.682 1 91.38 26 LYS B CA 1
ATOM 1052 C C . LYS B 1 26 ? 0.034 -11.484 4.254 1 91.38 26 LYS B C 1
ATOM 1054 O O . LYS B 1 26 ? 0.688 -12.328 3.631 1 91.38 26 LYS B O 1
ATOM 1059 N N . PRO B 1 27 ? 0.421 -10.945 5.406 1 92.94 27 PRO B N 1
ATOM 1060 C CA . PRO B 1 27 ? 1.704 -11.367 5.973 1 92.94 27 PRO B CA 1
ATOM 1061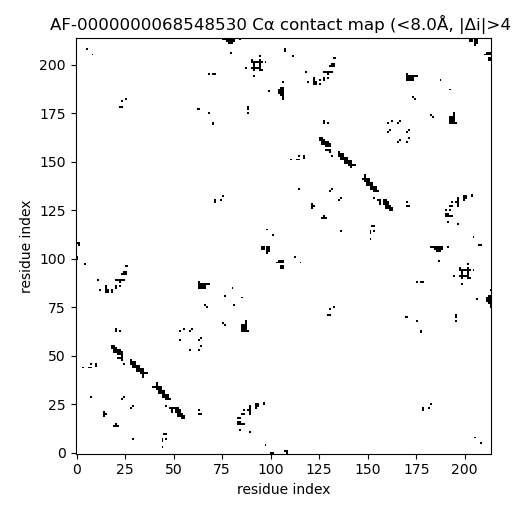 C C . PRO B 1 27 ? 1.808 -12.883 6.121 1 92.94 27 PRO B C 1
ATOM 1063 O O . PRO B 1 27 ? 2.869 -13.461 5.875 1 92.94 27 PRO B O 1
ATOM 1066 N N . GLU B 1 28 ? 0.713 -13.555 6.441 1 93.81 28 GLU B N 1
ATOM 1067 C CA . GLU B 1 28 ? 0.705 -14.992 6.66 1 93.81 28 GLU B CA 1
ATOM 1068 C C . GLU B 1 28 ? 1.016 -15.75 5.375 1 93.81 28 GLU B C 1
ATOM 1070 O O . GLU B 1 28 ? 1.396 -16.922 5.414 1 93.81 28 GLU B O 1
ATOM 1075 N N . ASN B 1 29 ? 0.855 -15.148 4.223 1 96.19 29 ASN B N 1
ATOM 1076 C CA . ASN B 1 29 ? 1.067 -15.789 2.93 1 96.19 29 ASN B CA 1
ATOM 1077 C C . ASN B 1 29 ? 2.385 -15.359 2.295 1 96.19 29 ASN B C 1
ATOM 1079 O O . ASN B 1 29 ? 2.611 -15.586 1.105 1 96.19 29 ASN B O 1
ATOM 1083 N N . ILE B 1 30 ? 3.188 -14.688 3.064 1 95.5 30 ILE B N 1
ATOM 1084 C CA . ILE B 1 30 ? 4.535 -14.305 2.656 1 95.5 30 ILE B CA 1
ATOM 1085 C C . ILE B 1 30 ? 5.562 -15.148 3.402 1 95.5 30 ILE B C 1
ATOM 1087 O O . ILE B 1 30 ? 5.742 -15 4.613 1 95.5 30 ILE B O 1
ATOM 1091 N N . LEU B 1 31 ? 6.348 -16 2.676 1 95.81 31 LEU B N 1
ATOM 1092 C CA . LEU B 1 31 ? 7.305 -16.922 3.27 1 95.81 31 LEU B CA 1
ATOM 1093 C C . LEU B 1 31 ? 8.734 -16.469 2.996 1 95.81 31 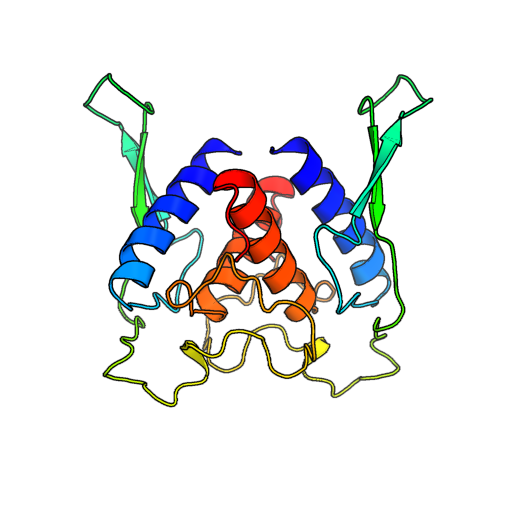LEU B C 1
ATOM 1095 O O . LEU B 1 31 ? 9.078 -16.125 1.863 1 95.81 31 LEU B O 1
ATOM 1099 N N . LEU B 1 32 ? 9.516 -16.469 4.004 1 92.69 32 LEU B N 1
ATOM 1100 C CA . LEU B 1 32 ? 10.93 -16.125 3.893 1 92.69 32 LEU B CA 1
ATOM 1101 C C . LEU B 1 32 ? 11.812 -17.344 4.078 1 92.69 32 LEU B C 1
ATOM 1103 O O . LEU B 1 32 ? 11.641 -18.109 5.035 1 92.69 32 LEU B O 1
ATOM 1107 N N . PHE B 1 33 ? 12.734 -17.516 3.111 1 92.62 33 PHE B N 1
ATOM 1108 C CA . PHE B 1 33 ? 13.695 -18.625 3.15 1 92.62 33 PHE B CA 1
ATOM 1109 C C . PHE B 1 33 ? 15.117 -18.094 3.059 1 92.62 33 PHE B C 1
ATOM 1111 O O . PHE B 1 33 ? 15.375 -17.078 2.42 1 92.62 33 PHE B O 1
ATOM 1118 N N . PRO B 1 34 ? 16.062 -18.828 3.791 1 87.56 34 PRO B N 1
ATOM 1119 C CA . PRO B 1 34 ? 17.453 -18.469 3.551 1 87.56 34 PRO B CA 1
ATOM 1120 C C . PRO B 1 34 ? 17.875 -18.656 2.092 1 87.56 34 PRO B C 1
ATOM 1122 O O . PRO B 1 34 ? 17.375 -19.547 1.412 1 87.56 34 PRO B O 1
ATOM 1125 N N . SER B 1 35 ? 18.531 -17.547 1.595 1 82.31 35 SER B N 1
ATOM 1126 C CA . SER B 1 35 ? 19.016 -17.672 0.224 1 82.31 35 SER B CA 1
ATOM 1127 C C . SER B 1 35 ? 20.312 -18.484 0.169 1 82.31 35 SER B C 1
ATOM 1129 O O . SER B 1 35 ? 21.219 -18.281 0.976 1 82.31 35 SER B O 1
ATOM 1131 N N . LEU B 1 36 ? 20.312 -19.547 -0.511 1 70.19 36 LEU B N 1
ATOM 1132 C CA . LEU B 1 36 ? 21.531 -20.328 -0.682 1 70.19 36 LEU B CA 1
ATOM 1133 C C . LEU B 1 36 ? 22.484 -19.641 -1.655 1 70.19 36 LEU B C 1
ATOM 1135 O O . LEU B 1 36 ? 23.688 -19.922 -1.651 1 70.19 36 LEU B O 1
ATOM 1139 N N . ASP B 1 37 ? 21.875 -18.875 -2.451 1 63.56 37 ASP B N 1
ATOM 1140 C CA . ASP B 1 37 ? 22.734 -18.234 -3.453 1 63.56 37 ASP B CA 1
ATOM 1141 C C . ASP B 1 37 ? 23.219 -16.875 -2.969 1 63.56 37 ASP B C 1
ATOM 1143 O O . ASP B 1 37 ? 22.484 -16.141 -2.318 1 63.56 37 ASP B O 1
ATOM 1147 N N . LYS B 1 38 ? 24.484 -16.875 -2.686 1 57.34 38 LYS B N 1
ATOM 1148 C CA . LYS B 1 38 ? 25.25 -15.766 -2.135 1 57.34 38 LYS B CA 1
ATOM 1149 C C . LYS B 1 38 ? 24.891 -14.453 -2.822 1 57.34 38 LYS B C 1
ATOM 1151 O O . LYS B 1 38 ? 25.359 -13.391 -2.432 1 57.34 38 LYS B O 1
ATOM 1156 N N . GLU B 1 39 ? 24.375 -14.453 -3.992 1 54.06 39 GLU B N 1
ATOM 1157 C CA . GLU B 1 39 ? 24.547 -13.281 -4.84 1 54.06 39 GLU B CA 1
ATOM 1158 C C . GLU B 1 39 ? 23.688 -12.109 -4.344 1 54.06 39 GLU B C 1
ATOM 1160 O O . GLU B 1 39 ? 24 -10.953 -4.609 1 54.06 39 GLU B O 1
ATOM 1165 N N . SER B 1 40 ? 22.375 -12.375 -3.932 1 60.16 40 SER B N 1
ATOM 1166 C CA . SER B 1 40 ? 21.641 -11.133 -3.688 1 60.16 40 SER B CA 1
ATOM 1167 C C . SER B 1 40 ? 21.297 -10.977 -2.211 1 60.16 40 SER B C 1
ATOM 1169 O O . SER B 1 40 ? 22.156 -10.625 -1.397 1 60.16 40 SER B O 1
ATOM 1171 N N . ALA B 1 41 ? 20.094 -11.297 -1.905 1 65.31 41 ALA B N 1
ATOM 1172 C CA . ALA B 1 41 ? 19.625 -11.117 -0.537 1 65.31 41 ALA B CA 1
ATOM 1173 C C . ALA B 1 41 ? 19.812 -12.391 0.284 1 65.31 41 ALA B C 1
ATOM 1175 O O . ALA B 1 41 ? 19.797 -13.492 -0.259 1 65.31 41 ALA B O 1
ATOM 1176 N N . ASN B 1 42 ? 20.156 -12.266 1.452 1 82.19 42 ASN B N 1
ATOM 1177 C CA . ASN B 1 42 ? 20.359 -13.391 2.367 1 82.19 42 ASN B CA 1
ATOM 1178 C C . ASN B 1 42 ? 19.078 -14.211 2.527 1 82.19 42 ASN B C 1
ATOM 1180 O O . ASN B 1 42 ? 19.094 -15.289 3.129 1 82.19 42 ASN B O 1
ATOM 1184 N N . TYR B 1 43 ? 18.016 -13.664 1.869 1 87.06 43 TYR B N 1
ATOM 1185 C CA . TYR B 1 43 ? 16.734 -14.352 1.996 1 87.06 43 TYR B CA 1
ATOM 1186 C C . TYR B 1 43 ? 16.016 -14.406 0.658 1 87.06 43 TYR B C 1
ATOM 1188 O O . TYR B 1 43 ? 16.266 -13.578 -0.225 1 87.06 43 TYR B O 1
ATOM 1196 N N . GLN B 1 44 ? 15.258 -15.461 0.452 1 90.56 44 GLN B N 1
ATOM 1197 C CA . GLN B 1 44 ? 14.273 -15.562 -0.62 1 90.56 44 GLN B CA 1
ATOM 1198 C C . GLN B 1 44 ? 12.859 -15.43 -0.078 1 90.56 44 GLN B C 1
ATOM 1200 O O . GLN B 1 44 ? 12.539 -15.984 0.979 1 90.56 44 GLN B O 1
ATOM 1205 N N . LEU B 1 45 ? 12.039 -14.672 -0.788 1 93.81 45 LEU B N 1
ATOM 1206 C CA . LEU B 1 45 ? 10.648 -14.469 -0.415 1 93.81 45 LEU B CA 1
ATOM 1207 C C . LEU B 1 45 ? 9.711 -15.125 -1.429 1 93.81 45 LEU B C 1
ATOM 1209 O O . LEU B 1 45 ? 9.906 -14.977 -2.639 1 93.81 45 LEU B O 1
ATOM 1213 N N . LYS B 1 46 ? 8.75 -15.977 -0.901 1 95.75 46 LYS B N 1
ATOM 1214 C CA . LYS B 1 46 ? 7.723 -16.594 -1.731 1 95.75 46 LYS B CA 1
ATOM 1215 C C . LYS B 1 46 ? 6.328 -16.172 -1.281 1 95.75 46 LYS B C 1
ATOM 1217 O O . LYS B 1 46 ? 6.047 -16.125 -0.083 1 95.75 46 LYS B O 1
ATOM 1222 N N . ILE B 1 47 ? 5.516 -15.773 -2.24 1 97.06 47 ILE B N 1
ATOM 1223 C CA . ILE B 1 47 ? 4.098 -15.555 -1.98 1 97.06 47 ILE B CA 1
ATOM 1224 C C . ILE B 1 47 ? 3.346 -16.875 -2.088 1 97.06 47 ILE B C 1
ATOM 1226 O O . ILE B 1 47 ? 3.432 -17.578 -3.107 1 97.06 47 ILE B O 1
ATOM 1230 N N . ALA B 1 48 ? 2.693 -17.172 -0.988 1 97.12 48 ALA B N 1
ATOM 1231 C CA . ALA B 1 48 ? 2.039 -18.484 -0.915 1 97.12 48 ALA B CA 1
ATOM 1232 C C . ALA B 1 48 ? 0.521 -18.328 -0.886 1 97.12 48 ALA B C 1
ATOM 1234 O O . ALA B 1 48 ? 0.002 -17.219 -0.811 1 97.12 48 ALA B O 1
ATOM 1235 N N . ASP B 1 49 ? -0.293 -19.5 -1.002 1 95.5 49 ASP B N 1
ATOM 1236 C CA . ASP B 1 49 ? -1.743 -19.641 -0.912 1 95.5 49 ASP B CA 1
ATOM 1237 C C . ASP B 1 49 ? -2.441 -18.875 -2.035 1 95.5 49 ASP B C 1
ATOM 1239 O O . ASP B 1 49 ? -2.887 -17.75 -1.841 1 95.5 49 ASP B O 1
ATOM 1243 N N . PHE B 1 50 ? -2.531 -19.484 -3.148 1 94.88 50 PHE B N 1
ATOM 1244 C CA . PHE B 1 50 ? -3.188 -18.906 -4.316 1 94.88 50 PHE B CA 1
ATOM 1245 C C . PHE B 1 50 ? -4.621 -19.422 -4.438 1 94.88 50 PHE B C 1
ATOM 1247 O O . PHE B 1 50 ? -5.188 -19.438 -5.531 1 94.88 50 PHE B O 1
ATOM 1254 N N . GLY B 1 51 ? -5.129 -19.844 -3.314 1 92.69 51 GLY B N 1
ATOM 1255 C CA . GLY B 1 51 ? -6.457 -20.438 -3.291 1 92.69 51 GLY B CA 1
ATOM 1256 C C . GLY B 1 51 ? -7.535 -19.5 -3.812 1 92.69 51 GLY B C 1
ATOM 1257 O O . GLY B 1 51 ? -8.531 -19.953 -4.379 1 92.69 51 GLY B O 1
ATOM 1258 N N . LEU B 1 52 ? -7.41 -18.219 -3.709 1 88.81 52 LEU B N 1
ATOM 1259 C CA . LEU B 1 52 ? -8.43 -17.25 -4.098 1 88.81 52 LEU B CA 1
ATOM 1260 C C . LEU B 1 52 ? -7.996 -16.469 -5.336 1 88.81 52 LEU B C 1
ATOM 1262 O O . LEU B 1 52 ? -8.688 -15.539 -5.758 1 88.81 52 LEU B O 1
ATOM 1266 N N . SER B 1 53 ? -6.836 -16.844 -5.863 1 90.81 53 SER B N 1
ATOM 1267 C CA . SER B 1 53 ? -6.32 -16.109 -7.008 1 90.81 53 SER B CA 1
ATOM 1268 C C . SER B 1 53 ? -7.293 -16.156 -8.18 1 90.81 53 SER B C 1
ATOM 1270 O O . SER B 1 53 ? -8.109 -17.078 -8.281 1 90.81 53 SER B O 1
ATOM 1272 N N . LYS B 1 54 ? -7.238 -15.062 -8.938 1 86.31 54 LYS B N 1
ATOM 1273 C CA . LYS B 1 54 ? -8.078 -14.938 -10.133 1 86.31 54 LYS B CA 1
ATOM 1274 C C . LYS B 1 54 ? -7.234 -14.594 -11.359 1 86.31 54 LYS B C 1
ATOM 1276 O O . LYS B 1 54 ? -6.266 -13.836 -11.258 1 86.31 54 LYS B O 1
ATOM 1281 N N . THR B 1 55 ? -7.699 -15.148 -12.445 1 86.25 55 THR B N 1
ATOM 1282 C CA . THR B 1 55 ? -7.066 -14.789 -13.711 1 86.25 55 THR B CA 1
ATOM 1283 C C . THR B 1 55 ? -7.984 -13.898 -14.539 1 86.25 55 THR B C 1
ATOM 1285 O O . THR B 1 55 ? -9.203 -13.875 -14.328 1 86.25 55 THR B O 1
ATOM 1288 N N . LYS B 1 56 ? -7.418 -13.109 -15.367 1 79.5 56 LYS B N 1
ATOM 1289 C CA . LYS B 1 56 ? -8.211 -12.227 -16.219 1 79.5 56 LYS B CA 1
ATOM 1290 C C . LYS B 1 56 ? -9.219 -13.016 -17.047 1 79.5 56 LYS B C 1
ATOM 1292 O O . LYS B 1 56 ? -10.312 -12.523 -17.328 1 79.5 56 LYS B O 1
ATOM 1297 N N . ASN B 1 57 ? -8.859 -14.188 -17.484 1 75.38 57 ASN B N 1
ATOM 1298 C CA . ASN B 1 57 ? -9.773 -15.008 -18.266 1 75.38 57 ASN B CA 1
ATOM 1299 C C . ASN B 1 57 ? -10.969 -15.469 -17.438 1 75.38 57 ASN B C 1
ATOM 1301 O O . ASN B 1 57 ? -12.07 -15.617 -17.969 1 75.38 57 ASN B O 1
ATOM 1305 N N . GLU B 1 58 ? -10.695 -15.734 -16.234 1 71.62 58 GLU B N 1
ATOM 1306 C CA . GLU B 1 58 ? -11.758 -16.203 -15.344 1 71.62 58 GLU B CA 1
ATOM 1307 C C . GLU B 1 58 ? -12.688 -15.062 -14.945 1 71.62 58 GLU B C 1
ATOM 1309 O O . GLU B 1 58 ? -13.867 -15.281 -14.672 1 71.62 58 GLU B O 1
ATOM 1314 N N . GLU B 1 59 ? -12.188 -13.906 -14.75 1 62.25 59 GLU B N 1
ATOM 1315 C CA . GLU B 1 59 ? -12.977 -12.812 -14.188 1 62.25 59 GLU B CA 1
ATOM 1316 C C . GLU B 1 59 ? -12.781 -11.523 -14.992 1 62.25 59 GLU B C 1
ATOM 1318 O O . GLU B 1 59 ? -12.273 -10.531 -14.469 1 62.25 59 GLU B O 1
ATOM 1323 N N . ALA B 1 60 ? -12.992 -11.734 -16.297 1 56.12 60 ALA B N 1
ATOM 1324 C CA . ALA B 1 60 ? -12.875 -10.578 -17.188 1 56.12 60 ALA B CA 1
ATOM 1325 C C . ALA B 1 60 ? -13.555 -9.352 -16.578 1 56.12 60 ALA B C 1
ATOM 1327 O O . ALA B 1 60 ? -13.07 -8.227 -16.75 1 56.12 60 ALA B O 1
ATOM 1328 N N . AS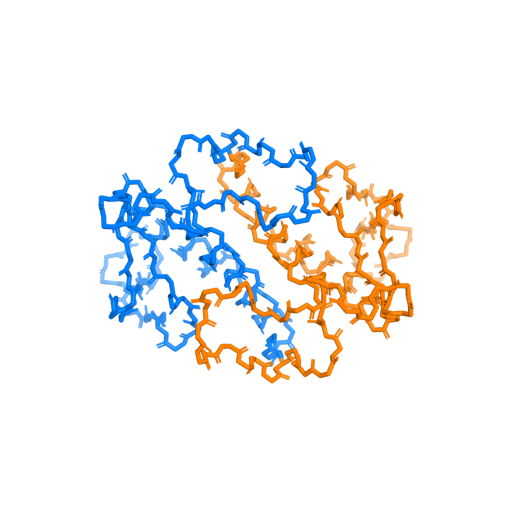P B 1 61 ? -14.727 -9.539 -16.156 1 52.28 61 ASP B N 1
ATOM 1329 C CA . ASP B 1 61 ? -15.57 -8.422 -15.742 1 52.28 61 ASP B CA 1
ATOM 1330 C C . ASP B 1 61 ? -15.305 -8.047 -14.289 1 52.28 61 ASP B C 1
ATOM 1332 O O . ASP B 1 61 ? -16.031 -7.234 -13.711 1 52.28 61 ASP B O 1
ATOM 1336 N N . VAL B 1 62 ? -14.359 -8.758 -13.703 1 52.53 62 VAL B N 1
ATOM 1337 C CA . VAL B 1 62 ? -14.461 -8.781 -12.25 1 52.53 62 VAL B CA 1
ATOM 1338 C C . VAL B 1 62 ? -13.68 -7.613 -11.656 1 52.53 62 VAL B C 1
ATOM 1340 O O . VAL B 1 62 ? -12.672 -7.18 -12.219 1 52.53 62 VAL B O 1
ATOM 1343 N N . GLU B 1 63 ? -14.391 -6.875 -10.805 1 58.56 63 GLU B N 1
ATOM 1344 C CA . GLU B 1 63 ? -13.969 -5.816 -9.883 1 58.56 63 GLU B CA 1
ATOM 1345 C C . GLU B 1 63 ? -12.539 -6.039 -9.406 1 58.56 63 GLU B C 1
ATOM 1347 O O . GLU B 1 63 ? -11.836 -5.082 -9.078 1 58.56 63 GLU B O 1
ATOM 1352 N N . VAL B 1 64 ? -12 -7.238 -9.766 1 59.25 64 VAL B N 1
ATOM 1353 C CA . VAL B 1 64 ? -10.688 -7.609 -9.242 1 59.25 64 VAL B CA 1
ATOM 1354 C C . VAL B 1 64 ? -9.594 -6.871 -10.016 1 59.25 64 VAL B C 1
ATOM 1356 O O . VAL B 1 64 ? -8.547 -6.535 -9.461 1 59.25 64 VAL B O 1
ATOM 1359 N N . TRP B 1 65 ? -9.969 -6.566 -11.289 1 62.19 65 TRP B N 1
ATOM 1360 C CA . TRP B 1 65 ? -8.945 -5.969 -12.141 1 62.19 65 TRP B CA 1
ATOM 1361 C C . TRP B 1 65 ? -9.227 -4.484 -12.359 1 62.19 65 TRP B C 1
ATOM 1363 O O . TRP B 1 65 ? -8.5 -3.814 -13.094 1 62.19 65 TRP B O 1
ATOM 1373 N N . LYS B 1 66 ? -10.266 -4.102 -11.742 1 62.19 66 LYS B N 1
ATOM 1374 C CA . LYS B 1 66 ? -10.594 -2.689 -11.922 1 62.19 66 LYS B CA 1
ATOM 1375 C C . LYS B 1 66 ? -9.609 -1.802 -11.156 1 62.19 66 LYS B C 1
ATOM 1377 O O . LYS B 1 66 ? -9.203 -2.133 -10.039 1 62.19 66 LYS B O 1
ATOM 1382 N N . SER B 1 67 ? -8.891 -0.997 -11.844 1 58.88 67 SER B N 1
ATOM 1383 C CA . SER B 1 67 ? -7.738 -0.198 -11.422 1 58.88 67 SER B CA 1
ATOM 1384 C C . SER B 1 67 ? -7.992 0.472 -10.078 1 58.88 67 SER B C 1
ATOM 1386 O O . SER B 1 67 ? -7.086 0.576 -9.25 1 58.88 67 SER B O 1
ATOM 1388 N N . LYS B 1 68 ? -9.102 1.334 -10.195 1 56.59 68 LYS B N 1
ATOM 1389 C CA . LYS B 1 68 ? -9.312 2.16 -9.008 1 56.59 68 LYS B CA 1
ATOM 1390 C C . LYS B 1 68 ? -10.594 1.761 -8.281 1 56.59 68 LYS B C 1
ATOM 1392 O O . LYS B 1 68 ? -11.617 1.507 -8.906 1 56.59 68 LYS B O 1
ATOM 1397 N N . PRO B 1 69 ? -10.312 1.563 -6.91 1 56.62 69 PRO B N 1
ATOM 1398 C CA . PRO B 1 69 ? -11.594 1.473 -6.207 1 56.62 69 PRO B CA 1
ATOM 1399 C C . PRO B 1 69 ? -12.539 2.619 -6.551 1 56.62 69 PRO B C 1
ATOM 1401 O O . PRO B 1 69 ? -12.094 3.721 -6.875 1 56.62 69 PRO B O 1
ATOM 1404 N N . ARG B 1 70 ? -13.75 2.334 -7.164 1 47.38 70 ARG B N 1
ATOM 1405 C CA . ARG B 1 70 ? -14.797 3.164 -7.75 1 47.38 70 ARG B CA 1
ATOM 1406 C C . ARG B 1 70 ? -14.656 4.617 -7.305 1 47.38 70 ARG B C 1
ATOM 1408 O O . ARG B 1 70 ? -14.961 5.535 -8.07 1 47.38 70 ARG B O 1
ATOM 1415 N N . ASP B 1 71 ? -14.633 4.84 -6.188 1 44.88 71 ASP B N 1
ATOM 1416 C CA . ASP B 1 71 ? -14.875 6.242 -5.863 1 44.88 71 ASP B CA 1
ATOM 1417 C C . ASP B 1 71 ? -13.664 7.102 -6.223 1 44.88 71 ASP B C 1
ATOM 1419 O O . ASP B 1 71 ? -13.594 8.273 -5.84 1 44.88 71 ASP B O 1
ATOM 1423 N N . THR B 1 72 ? -12.57 6.508 -6.602 1 45.88 72 THR B N 1
ATOM 1424 C CA . THR B 1 72 ? -11.477 7.434 -6.852 1 45.88 72 THR B CA 1
ATOM 1425 C C . THR B 1 72 ? -11.508 7.926 -8.297 1 45.88 72 THR B C 1
ATOM 1427 O O . THR B 1 72 ? -11.453 7.125 -9.234 1 45.88 72 THR B O 1
ATOM 1430 N N . SER B 1 73 ? -12.25 8.961 -8.641 1 41.03 73 SER B N 1
ATOM 1431 C CA . SER B 1 73 ? -12.477 9.555 -9.953 1 41.03 73 SER B CA 1
ATOM 1432 C C . SER B 1 73 ? -11.242 9.43 -10.844 1 41.03 73 SER B C 1
ATOM 1434 O O . SER B 1 73 ? -11.328 8.938 -11.969 1 41.03 73 SER B O 1
ATOM 1436 N N . SER B 1 74 ? -10.453 10.602 -11.102 1 39.31 74 SER B N 1
ATOM 1437 C CA . SER B 1 74 ? -9.586 10.984 -12.211 1 39.31 74 SER B CA 1
ATOM 1438 C C . SER B 1 74 ? -8.195 10.375 -12.055 1 39.31 74 SER B C 1
ATOM 1440 O O . SER B 1 74 ? -7.344 10.523 -12.93 1 39.31 74 SER B O 1
ATOM 1442 N N . TYR B 1 75 ? -7.848 10.305 -10.852 1 36.69 75 TYR B N 1
ATOM 1443 C CA . TYR B 1 75 ? -6.398 10.484 -10.812 1 36.69 75 TYR B CA 1
ATOM 1444 C C . TYR B 1 75 ? -5.68 9.289 -11.422 1 36.69 75 TYR B C 1
ATOM 1446 O O . TYR B 1 75 ? -4.711 9.453 -12.172 1 36.69 75 TYR B O 1
ATOM 1454 N N . PHE B 1 76 ? -5.73 8.117 -10.703 1 41.59 76 PHE B N 1
ATOM 1455 C CA . PHE B 1 76 ? -4.488 7.367 -10.82 1 41.59 76 PHE B CA 1
ATOM 1456 C C . PHE B 1 76 ? -4.477 6.531 -12.094 1 41.59 76 PHE B C 1
ATOM 1458 O O . PHE B 1 76 ? -5.043 5.438 -12.133 1 41.59 76 PHE B O 1
ATOM 1465 N N . SER B 1 77 ? -4.801 7.129 -13.125 1 39.78 77 SER B N 1
ATOM 1466 C CA . SER B 1 77 ? -4.332 6.379 -14.281 1 39.78 77 SER B CA 1
ATOM 1467 C C . SER B 1 77 ? -2.84 6.078 -14.188 1 39.78 77 SER B C 1
ATOM 1469 O O . SER B 1 77 ? -2.008 6.945 -14.461 1 39.78 77 SER B O 1
ATOM 1471 N N . SER B 1 78 ? -2.432 5.742 -12.977 1 39.41 78 SER B N 1
ATOM 1472 C CA . SER B 1 78 ? -0.983 5.566 -12.961 1 39.41 78 SER B CA 1
ATOM 1473 C C . SER B 1 78 ? -0.506 4.781 -14.18 1 39.41 78 SER B C 1
ATOM 1475 O O . SER B 1 78 ? -1.032 3.705 -14.477 1 39.41 78 SER B O 1
ATOM 1477 N N . GLU B 1 79 ? -0.096 5.406 -15.133 1 38.88 79 GLU B N 1
ATOM 1478 C CA . GLU B 1 79 ? 0.641 4.812 -16.234 1 38.88 79 GLU B CA 1
ATOM 1479 C C . GLU B 1 79 ? 1.523 3.662 -15.766 1 38.88 79 GLU B C 1
ATOM 1481 O O . GLU B 1 79 ? 1.914 2.801 -16.562 1 38.88 79 GLU B O 1
ATOM 1486 N N . ALA B 1 80 ? 2.209 3.969 -14.664 1 35.88 80 ALA B N 1
ATOM 1487 C CA . ALA B 1 80 ? 3.059 2.844 -14.289 1 35.88 80 ALA B CA 1
ATOM 1488 C C . ALA B 1 80 ? 2.281 1.531 -14.32 1 35.88 80 ALA B C 1
ATOM 1490 O O . ALA B 1 80 ? 2.875 0.451 -14.359 1 35.88 80 ALA B O 1
ATOM 1491 N N . PHE B 1 81 ? 1.089 1.601 -13.625 1 39.34 81 PHE B N 1
ATOM 1492 C CA . PHE B 1 81 ? 0.263 0.439 -13.93 1 39.34 81 PHE B CA 1
ATOM 1493 C C . PHE B 1 81 ? -0.206 0.479 -15.383 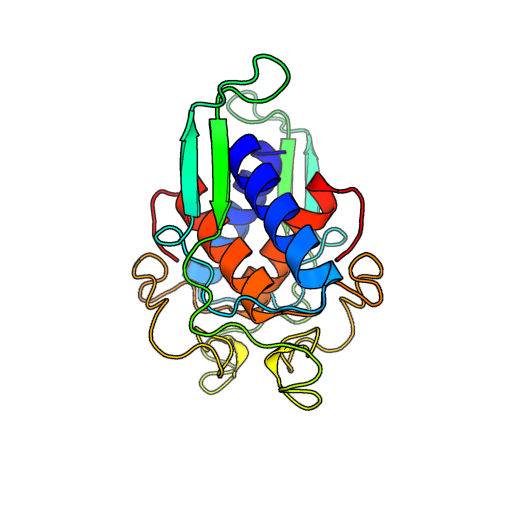1 39.34 81 PHE B C 1
ATOM 1495 O O . PHE B 1 81 ? -1.174 1.171 -15.711 1 39.34 81 PHE B O 1
ATOM 1502 N N . SER B 1 82 ? 0.572 0.914 -16.062 1 39.47 82 SER B N 1
ATOM 1503 C CA . SER B 1 82 ? 0.206 0.526 -17.422 1 39.47 82 SER B CA 1
ATOM 1504 C C . SER B 1 82 ? -0.758 -0.656 -17.422 1 39.47 82 SER B C 1
ATOM 1506 O O . SER B 1 82 ? -0.981 -1.278 -16.391 1 39.47 82 SER B O 1
ATOM 1508 N N . SER B 1 83 ? -0.894 -1.271 -18.594 1 42.78 83 SER B N 1
ATOM 1509 C CA . SER B 1 83 ? -1.771 -2.365 -18.984 1 42.78 83 SER B CA 1
ATOM 1510 C C . SER B 1 83 ? -1.76 -3.492 -17.969 1 42.78 83 SER B C 1
ATOM 1512 O O . SER B 1 83 ? -2.697 -4.293 -17.906 1 42.78 83 SER B O 1
ATOM 1514 N N . HIS B 1 84 ? -0.604 -3.678 -17 1 47.03 84 HIS B N 1
ATOM 1515 C CA . HIS B 1 84 ? -0.474 -5.031 -16.469 1 47.03 84 HIS B CA 1
ATOM 1516 C C . HIS B 1 84 ? -0.647 -5.043 -14.945 1 47.03 84 HIS B C 1
ATOM 1518 O O . HIS B 1 84 ? -0.633 -6.109 -14.328 1 47.03 84 HIS B O 1
ATOM 1524 N N . ILE B 1 85 ? -0.498 -4.062 -14.203 1 52.88 85 ILE B N 1
ATOM 1525 C CA . ILE B 1 85 ? -0.705 -4.359 -12.789 1 52.88 85 ILE B CA 1
ATOM 1526 C C . ILE B 1 85 ? -2.123 -3.967 -12.383 1 52.88 85 ILE B C 1
ATOM 1528 O O . ILE B 1 85 ? -2.344 -2.881 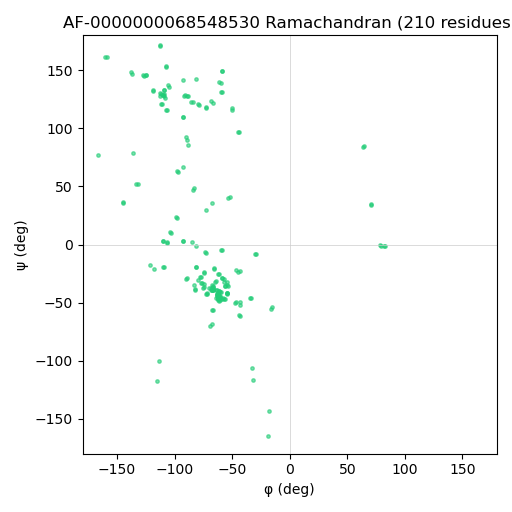-11.836 1 52.88 85 ILE B O 1
ATOM 1532 N N . ASP B 1 86 ? -3.02 -4.586 -12.938 1 65.38 86 ASP B N 1
ATOM 1533 C CA . ASP B 1 86 ? -4.441 -4.496 -12.625 1 65.38 86 ASP B CA 1
ATOM 1534 C C . ASP B 1 86 ? -4.832 -5.52 -11.562 1 65.38 86 ASP B C 1
ATOM 1536 O O . ASP B 1 86 ? -4.32 -6.641 -11.555 1 65.38 86 ASP B O 1
ATOM 1540 N N . ALA B 1 87 ? -4.801 -5.102 -10.188 1 81.75 87 ALA B N 1
ATOM 1541 C CA . ALA B 1 87 ? -5.336 -5.891 -9.078 1 81.75 87 ALA B CA 1
ATOM 1542 C C . ALA B 1 87 ? -5.461 -5.047 -7.816 1 81.75 87 ALA B C 1
ATOM 1544 O O . ALA B 1 87 ? -4.598 -5.105 -6.934 1 81.75 87 ALA B O 1
ATOM 1545 N N . PRO B 1 88 ? -6.438 -4.293 -7.855 1 82.81 88 PRO B N 1
ATOM 1546 C CA . PRO B 1 88 ? -6.566 -3.33 -6.758 1 82.81 88 PRO B CA 1
ATOM 1547 C C . PRO B 1 88 ? -6.551 -3.996 -5.383 1 82.81 88 PRO B C 1
ATOM 1549 O O . PRO B 1 88 ? -6.043 -3.42 -4.418 1 82.81 88 PRO B O 1
ATOM 1552 N N . ILE B 1 89 ? -7.055 -5.145 -5.344 1 84.56 89 ILE B N 1
ATOM 1553 C CA . ILE B 1 89 ? -7.105 -5.848 -4.066 1 84.56 89 ILE B CA 1
ATOM 1554 C C . ILE B 1 89 ? -5.691 -6.176 -3.602 1 84.56 89 ILE B C 1
ATOM 1556 O O . ILE B 1 89 ? -5.371 -6.039 -2.418 1 84.56 89 ILE B O 1
ATOM 1560 N N . ASP B 1 90 ? -4.812 -6.539 -4.543 1 90.19 90 ASP B N 1
ATOM 1561 C CA . ASP B 1 90 ? -3.426 -6.844 -4.203 1 90.19 90 ASP B CA 1
ATOM 1562 C C . ASP B 1 90 ? -2.674 -5.582 -3.789 1 90.19 90 ASP B C 1
ATOM 1564 O O . ASP B 1 90 ? -1.855 -5.613 -2.869 1 90.19 90 ASP B O 1
ATOM 1568 N N . ILE B 1 91 ? -2.967 -4.559 -4.426 1 88.75 91 ILE B N 1
ATOM 1569 C CA . ILE B 1 91 ? -2.281 -3.299 -4.148 1 88.75 91 ILE B CA 1
ATOM 1570 C C . ILE B 1 91 ? -2.744 -2.746 -2.803 1 88.75 91 ILE B C 1
ATOM 1572 O O . ILE B 1 91 ? -1.936 -2.238 -2.021 1 88.75 91 ILE B O 1
ATOM 1576 N N . TRP B 1 92 ? -4.027 -2.83 -2.574 1 87.88 92 TRP B N 1
ATOM 1577 C CA . TRP B 1 92 ? -4.547 -2.455 -1.264 1 87.88 92 TRP B CA 1
ATOM 1578 C C . TRP B 1 92 ? -3.895 -3.285 -0.162 1 87.88 92 TRP B C 1
ATOM 1580 O O . TRP B 1 92 ? -3.422 -2.738 0.838 1 87.88 92 TRP B O 1
ATOM 1590 N N . ALA B 1 93 ? -3.812 -4.539 -0.373 1 89.31 93 ALA B N 1
ATOM 1591 C CA . ALA B 1 93 ? -3.191 -5.438 0.597 1 89.31 93 ALA B CA 1
ATOM 1592 C C . ALA B 1 93 ? -1.729 -5.066 0.828 1 89.31 93 ALA B C 1
ATOM 1594 O O . ALA B 1 93 ? -1.242 -5.117 1.96 1 89.31 93 ALA B O 1
ATOM 1595 N N . LEU B 1 94 ? -1.013 -4.73 -0.199 1 91.75 94 LEU B N 1
ATOM 1596 C CA . LEU B 1 94 ? 0.365 -4.27 -0.064 1 91.75 94 LEU B CA 1
ATOM 1597 C C . LEU B 1 94 ? 0.446 -3.061 0.862 1 91.75 94 LEU B C 1
ATOM 1599 O O . LEU B 1 94 ? 1.314 -3 1.734 1 91.75 94 LEU B O 1
ATOM 1603 N N . GLY B 1 95 ? -0.468 -2.092 0.625 1 91.81 95 GLY B N 1
ATOM 1604 C CA . GLY B 1 95 ? -0.528 -0.952 1.525 1 91.81 95 GLY B CA 1
ATOM 1605 C C . GLY B 1 95 ? -0.705 -1.349 2.979 1 91.81 95 GLY B C 1
ATOM 1606 O O . GLY B 1 95 ? -0.017 -0.827 3.859 1 91.81 95 GLY B O 1
ATOM 1607 N N . CYS B 1 96 ? -1.548 -2.291 3.201 1 89.62 96 CYS B N 1
ATOM 1608 C CA . CYS B 1 96 ? -1.794 -2.773 4.555 1 89.62 96 CYS B CA 1
ATOM 1609 C C . CYS B 1 96 ? -0.538 -3.4 5.148 1 89.62 96 CYS B C 1
ATOM 1611 O O . CYS B 1 96 ? -0.201 -3.15 6.305 1 89.62 96 CYS B O 1
ATOM 1613 N N . ILE B 1 97 ? 0.107 -4.176 4.406 1 91.69 97 ILE B N 1
ATOM 1614 C CA . ILE B 1 97 ? 1.304 -4.871 4.867 1 91.69 97 ILE B CA 1
ATOM 1615 C C . ILE B 1 97 ? 2.395 -3.857 5.207 1 91.69 97 ILE B C 1
ATOM 1617 O O . ILE B 1 97 ? 3.076 -3.986 6.227 1 91.69 97 ILE B O 1
ATOM 1621 N N . VAL B 1 98 ? 2.562 -2.891 4.398 1 92.06 98 VAL B N 1
ATOM 1622 C CA . VAL B 1 98 ? 3.561 -1.849 4.613 1 92.06 98 VAL B CA 1
ATOM 1623 C C . VAL B 1 98 ? 3.268 -1.113 5.922 1 92.06 98 VAL B C 1
ATOM 1625 O O . VAL B 1 98 ? 4.176 -0.873 6.723 1 92.06 98 VAL B O 1
ATOM 1628 N N . ILE B 1 99 ? 2.057 -0.792 6.168 1 89.69 99 ILE B N 1
ATOM 1629 C CA . ILE B 1 99 ? 1.667 -0.115 7.402 1 89.69 99 ILE B CA 1
ATOM 1630 C C . ILE B 1 99 ? 1.986 -1.004 8.602 1 89.69 99 ILE B C 1
ATOM 1632 O O . ILE B 1 99 ? 2.547 -0.537 9.594 1 89.69 99 ILE B O 1
ATOM 1636 N N . GLU B 1 100 ? 1.655 -2.23 8.477 1 88.19 100 GLU B N 1
ATOM 1637 C CA . GLU B 1 100 ? 1.907 -3.168 9.562 1 88.19 100 GLU B CA 1
ATOM 1638 C C . GLU B 1 100 ? 3.4 -3.291 9.852 1 88.19 100 GLU B C 1
ATOM 1640 O O . GLU B 1 100 ? 3.816 -3.307 11.016 1 88.19 100 GLU B O 1
ATOM 1645 N N . MET B 1 101 ? 4.141 -3.348 8.797 1 89.19 101 MET B N 1
ATOM 1646 C CA . MET B 1 101 ? 5.586 -3.471 8.953 1 89.19 101 MET B CA 1
ATOM 1647 C C . MET B 1 101 ? 6.168 -2.232 9.625 1 89.19 101 MET B C 1
ATOM 1649 O O . MET B 1 101 ? 7.125 -2.332 10.391 1 89.19 101 MET B O 1
ATOM 1653 N N . LEU B 1 102 ? 5.594 -1.106 9.398 1 87.75 102 LEU B N 1
ATOM 1654 C CA . LEU B 1 102 ? 6.16 0.15 9.875 1 87.75 102 LEU B CA 1
ATOM 1655 C C . LEU B 1 102 ? 5.645 0.485 11.266 1 87.75 102 LEU B C 1
ATOM 1657 O O . LEU B 1 102 ? 6.316 1.177 12.039 1 87.75 102 LEU B O 1
ATOM 1661 N N . THR B 1 103 ? 4.473 0.036 11.578 1 84.5 103 THR B N 1
ATOM 1662 C CA . THR B 1 103 ? 3.84 0.474 12.82 1 84.5 103 THR B CA 1
ATOM 1663 C C . THR B 1 103 ? 3.773 -0.671 13.828 1 84.5 103 THR B C 1
ATOM 1665 O O . THR B 1 103 ? 3.578 -0.443 15.023 1 84.5 103 THR B O 1
ATOM 1668 N N . GLY B 1 104 ? 3.896 -1.934 13.297 1 81 104 GLY B N 1
ATOM 1669 C CA . GLY B 1 104 ? 3.68 -3.092 14.148 1 81 104 GLY B CA 1
ATOM 1670 C C . GLY B 1 104 ? 2.211 -3.396 14.375 1 81 104 GLY B C 1
ATOM 1671 O O . GLY B 1 104 ? 1.873 -4.352 15.078 1 81 104 GLY B O 1
ATOM 1672 N N . LEU B 1 105 ? 1.407 -2.475 13.727 1 71.56 105 LEU B N 1
ATOM 1673 C CA . LEU B 1 105 ? -0.032 -2.631 13.906 1 71.56 105 LEU B CA 1
ATOM 1674 C C . LEU B 1 105 ? -0.688 -3.125 12.617 1 71.56 105 LEU B C 1
ATOM 1676 O O . LEU B 1 105 ? -0.32 -2.695 11.523 1 71.56 105 LEU B O 1
ATOM 1680 N N . SER B 1 106 ? -1.48 -4.238 12.797 1 62 106 SER B N 1
ATOM 1681 C CA . SER B 1 106 ? -2.227 -4.688 11.625 1 62 106 SER B CA 1
ATOM 1682 C C . SER B 1 106 ? -3.195 -3.615 11.141 1 62 106 SER B C 1
ATOM 1684 O O . SER B 1 106 ? -3.791 -2.898 11.953 1 62 106 SER B O 1
ATOM 1686 N N . ALA B 1 107 ? -3.301 -3.469 9.938 1 56.06 107 ALA B N 1
ATOM 1687 C CA . ALA B 1 107 ? -4.211 -2.488 9.352 1 56.06 107 ALA B CA 1
ATOM 1688 C C . ALA B 1 107 ? -5.664 -2.904 9.547 1 56.06 107 ALA B C 1
ATOM 1690 O O . ALA B 1 107 ? -5.973 -4.098 9.617 1 56.06 107 ALA B O 1
#

Foldseek 3Di:
DVVLLVLLVVQLVVVLQVQKAQLDDDPVQKDWAQDPDPPDDRIHIDGHDSPPMDGCVRCVPNPQQAQDDPVPPDPPPPCVPPPTNRGVSSVVNSVQRVCCVVPVDGD/DVVLLVLLVVQLQVVLQVQKAQLDDDPVQKDWAQDPDPPDDRIHIDGHDSVPMDGCVRCVPDPQQDADDPVPPPPPPVCVPPPTNRGVSSVVNSVQRVCCVVPVDGD

Solvent-accessible surface area (backbone atoms only — not comparable to full-atom values): 11920 Å² total; per-residue (Å²): 113,52,62,60,50,49,49,50,50,53,55,49,50,54,39,19,70,70,40,35,33,48,58,55,64,46,74,91,28,54,45,80,37,79,36,85,55,81,84,66,54,73,52,38,78,43,82,46,73,63,85,63,41,44,39,52,86,79,40,70,85,36,76,54,45,39,65,56,70,79,83,51,78,78,68,80,68,23,60,47,23,40,98,48,60,40,27,35,60,42,34,26,32,48,20,34,49,53,46,19,73,74,68,75,37,39,52,115,53,64,61,52,50,50,49,50,53,52,50,51,55,40,17,69,69,40,35,33,48,58,55,65,46,74,92,28,53,45,79,38,80,36,84,54,80,82,73,49,73,51,40,78,45,83,48,73,64,84,64,40,43,36,51,86,78,40,70,85,35,76,54,47,39,68,56,69,76,83,51,79,78,68,82,69,25,61,43,23,38,99,42,62,44,23,35,59,43,34,27,32,47,21,35,49,52,47,20,71,74,67,74,36,40,49

Nearest PDB structures (foldseek):
  8p5k-assembly4_D  TM=6.579E-01  e=5.187E-04  Homo sapiens
  5dmz-assembly2_B  TM=6.469E-01  e=1.000E-02  Homo sapiens
  4qpm-assembly2_B  TM=6.401E-01  e=1.218E-02  Homo sapiens
  6f7b-assembly1_A  TM=6.454E-01  e=2.062E-02  Homo sapiens
  6jkm-assembly1_A  TM=5.779E-01  e=2.864E-02  Drosophila melanogaster

InterPro domains:
  IPR000719 Protein kinase domain [PF00069] (4-104)
  IPR000719 Protein kinase domain [PS50011] (1-107)
  IPR008271 Serine/threonine-protein kinase, active site [PS00108] (20-32)
  IPR011009 Protein kinase-like domain superfamily [SSF56112] (3-105)
  IPR052751 Plant MAP kinase kinase kinase [PTHR48011] (3-104)

Radius of gyration: 16.97 Å; Cα contacts (8 Å, |Δi|>4): 346; chains: 2; bounding box: 48×44×35 Å

Sequence (214 aa):
MSIYTRMIVKGLSHIHRKEIAHCDLKPENILLFPSLDKESANYQLKIADFGLSKTKNEEADVEVWKSKPRDTSSYFSSEAFSSHIDAPIDIWALGCIVIEMLTGLSAMSIYTRMIVKGLSHIHRKEIAHCDLKPENILLFPSLDKESANYQLKIADFGLSKTKNEEADVEVWKSKPRDTSSYFSSEAFSSHIDAPIDIWALGCIVIEMLTGLSA